Protein AF-A0A353D7L3-F1 (afdb_monomer_lite)

Sequence (321 aa):
GACEALESGRVVTVDAGGHTVFDGRVEALLARARQPKNLMLGSPVYSALEEAARHILPLNLLDPGDTSFRARNCRTLHDITRYSHEKAVWEMFRFGTEHDFPQAAAKQLVCGVRKQFWVVNLDDGFSGEVLDPLVQVDQIASIPMLALWKGMNVVAWEGPPPVHTTGFLSVMFEATANPELEPATQAEFAVKNYFMISKNYVSLQSRFGFHFCTVEALVSERASENYIAFQFKGGAANMERRVLRARFVADLLQEFDFNTRLREDSLTARLEDREQSFMEHRLRVLGYLVIHTRQLDMAMTDAAAITERRERMIRDISTLL

Foldseek 3Di:
DVVVVDDPPFAWDQDPPVRDIGGHDDVVVVVVPDDPPPPCVPPPVVVVVVVLCVQAPDADQQDPLDPCLDPVNRRHPNSVVVSVVLVVLVCQQCVCVPDPPLQQHWAFEDEVHTDLETEGEPDAQFCDGDNDSHDYPNRGLALLVNLLVLLQPLDDAPDADDFDPVLVVQLVVLCVVDVSLDPPRDDPSRDGFYWYDHNFWIWTWDDDRFKTKIWIWGADQQQQVTKIKMKIATASHDQVLLQLLLVLLQVQLVVLVWDWDDDRNIIMTMDGRGGRVSSSLSSSLVSNCVNHSRNCSSVSPDPVVSVVSSVVSVVSSVVSD

Structure (mmCIF, N/CA/C/O backbone):
data_AF-A0A353D7L3-F1
#
_entry.id   AF-A0A353D7L3-F1
#
loop_
_atom_site.group_PDB
_atom_site.id
_atom_site.type_symbol
_atom_site.label_atom_id
_atom_site.label_alt_id
_atom_site.label_comp_id
_atom_site.label_asym_id
_atom_site.label_entity_id
_atom_site.label_seq_id
_atom_site.pdbx_PDB_ins_code
_atom_site.Cartn_x
_atom_site.Cartn_y
_atom_site.Cartn_z
_atom_site.occupancy
_atom_site.B_iso_or_equiv
_atom_site.auth_seq_id
_atom_site.auth_comp_id
_atom_site.auth_asym_id
_atom_site.auth_atom_id
_atom_site.pdbx_PDB_model_num
ATOM 1 N N . GLY A 1 1 ? 19.265 -30.128 -15.908 1.00 57.59 1 GLY A N 1
ATOM 2 C CA . GLY A 1 1 ? 19.017 -29.374 -17.167 1.00 57.59 1 GLY A CA 1
ATOM 3 C C . GLY A 1 1 ? 20.066 -28.291 -17.392 1.00 57.59 1 GLY A C 1
ATOM 4 O O . GLY A 1 1 ? 21.023 -28.249 -16.638 1.00 57.59 1 GLY A O 1
ATOM 5 N N . ALA A 1 2 ? 19.935 -27.415 -18.402 1.00 61.81 2 ALA A N 1
ATOM 6 C CA . ALA A 1 2 ? 20.967 -26.406 -18.727 1.00 61.81 2 ALA A CA 1
ATOM 7 C C . ALA A 1 2 ? 21.381 -25.528 -17.523 1.00 61.81 2 ALA A C 1
ATOM 9 O O . ALA A 1 2 ? 22.549 -25.192 -17.387 1.00 61.81 2 ALA A O 1
ATOM 10 N N . CYS A 1 3 ? 20.455 -25.242 -16.602 1.00 64.50 3 CYS A N 1
ATOM 11 C CA . CYS A 1 3 ? 20.733 -24.511 -15.361 1.00 64.50 3 CYS A CA 1
ATOM 12 C C . CYS A 1 3 ? 21.603 -25.276 -14.341 1.00 64.50 3 CYS A C 1
ATOM 14 O O . CYS A 1 3 ? 22.192 -24.644 -13.478 1.00 64.50 3 CYS A O 1
ATOM 16 N N . GLU A 1 4 ? 21.709 -26.605 -14.432 1.00 77.19 4 GLU A N 1
ATOM 17 C CA . GLU A 1 4 ? 22.604 -27.425 -13.590 1.00 77.19 4 GLU A CA 1
ATOM 18 C C . GLU A 1 4 ? 24.019 -27.534 -14.181 1.00 77.19 4 GLU A C 1
ATOM 20 O O . GLU A 1 4 ? 24.953 -27.894 -13.474 1.00 77.19 4 GLU A O 1
ATOM 25 N N . ALA A 1 5 ? 24.181 -27.244 -15.478 1.00 78.50 5 ALA A N 1
ATOM 26 C CA . ALA A 1 5 ? 25.449 -27.367 -16.202 1.00 78.50 5 ALA A CA 1
ATOM 27 C C . ALA A 1 5 ? 26.217 -26.037 -16.328 1.00 78.50 5 ALA A C 1
ATOM 29 O O . ALA A 1 5 ? 27.317 -26.011 -16.882 1.00 78.50 5 ALA A O 1
ATOM 30 N N . LEU A 1 6 ? 25.634 -24.929 -15.862 1.00 81.12 6 LEU A N 1
ATOM 31 C CA . LEU A 1 6 ? 26.207 -23.591 -15.976 1.00 81.12 6 LEU A CA 1
ATOM 32 C C . LEU A 1 6 ? 26.704 -23.101 -14.620 1.00 81.12 6 LEU A C 1
ATOM 34 O O . LEU A 1 6 ? 25.953 -23.016 -13.654 1.00 81.12 6 LEU A O 1
ATOM 38 N N . GLU A 1 7 ? 27.981 -22.743 -14.576 1.00 83.81 7 GLU A N 1
ATOM 39 C CA . GLU A 1 7 ? 28.598 -22.128 -13.407 1.00 83.81 7 GLU A CA 1
ATOM 40 C C . GLU A 1 7 ? 28.271 -20.635 -13.339 1.00 83.81 7 GLU A C 1
ATOM 42 O O . GLU A 1 7 ? 28.176 -19.938 -14.357 1.00 83.81 7 GLU A O 1
ATOM 47 N N . SER A 1 8 ? 28.124 -20.130 -12.116 1.00 80.88 8 SER A N 1
ATOM 48 C CA . SER A 1 8 ? 27.851 -18.716 -11.876 1.00 80.88 8 SER A CA 1
ATOM 49 C C . SER A 1 8 ? 29.001 -17.849 -12.403 1.00 80.88 8 SER A C 1
ATOM 51 O O . SER A 1 8 ? 30.168 -18.116 -12.124 1.00 80.88 8 SER A O 1
ATOM 53 N N . GLY A 1 9 ? 28.677 -16.817 -13.186 1.00 82.06 9 GLY A N 1
ATOM 54 C CA . GLY A 1 9 ? 29.660 -15.938 -13.834 1.00 82.06 9 GLY A CA 1
ATOM 55 C C . GLY A 1 9 ? 30.138 -16.396 -15.219 1.00 82.06 9 GLY A C 1
ATOM 56 O O . GLY A 1 9 ? 30.858 -15.648 -15.882 1.00 82.06 9 GLY A O 1
ATOM 57 N N . ARG A 1 10 ? 29.719 -17.575 -15.703 1.00 86.06 10 ARG A N 1
ATOM 58 C CA . ARG A 1 10 ? 30.047 -18.040 -17.058 1.00 86.06 10 ARG A CA 1
ATOM 59 C C . ARG A 1 10 ? 29.264 -17.258 -18.111 1.00 86.06 10 ARG A C 1
ATOM 61 O O . ARG A 1 10 ? 28.040 -17.159 -18.060 1.00 86.06 10 ARG A O 1
ATOM 68 N N . VAL A 1 11 ? 29.978 -16.725 -19.100 1.00 88.94 11 VAL A N 1
ATOM 69 C CA . VAL A 1 11 ? 29.362 -16.051 -20.248 1.00 88.94 11 VAL A CA 1
ATOM 70 C C . VAL A 1 11 ? 28.815 -17.101 -21.207 1.00 88.94 11 VAL A C 1
ATOM 72 O O . VAL A 1 11 ? 29.548 -17.981 -21.651 1.00 88.94 11 VAL A O 1
ATOM 75 N N . VAL A 1 12 ? 27.539 -16.975 -21.556 1.00 92.69 12 VAL A N 1
ATOM 76 C CA . VAL A 1 12 ? 26.851 -17.817 -22.541 1.00 92.69 12 VAL A CA 1
ATOM 77 C C . VAL A 1 12 ? 26.047 -16.955 -23.504 1.00 92.69 12 VAL A C 1
ATOM 79 O O . VAL A 1 12 ? 25.695 -15.816 -23.191 1.00 92.69 12 VAL A O 1
ATOM 82 N N . THR A 1 13 ? 25.719 -17.509 -24.667 1.00 91.00 13 THR A N 1
ATOM 83 C CA . THR A 1 13 ? 24.801 -16.886 -25.626 1.00 91.00 13 THR A CA 1
ATOM 84 C C . THR A 1 13 ? 23.516 -17.692 -25.690 1.00 91.00 13 THR A C 1
ATOM 86 O O . THR A 1 13 ? 23.544 -18.886 -25.974 1.00 91.00 13 THR A O 1
ATOM 89 N N . VAL A 1 14 ? 22.380 -17.044 -25.446 1.00 89.62 14 VAL A N 1
ATOM 90 C CA . VAL A 1 14 ? 21.060 -17.682 -25.505 1.00 89.62 14 VAL A CA 1
ATOM 91 C C . VAL A 1 14 ? 20.372 -17.277 -26.805 1.00 89.62 14 VAL A C 1
ATOM 93 O O . VAL A 1 14 ? 20.038 -16.108 -26.991 1.00 89.62 14 VAL A O 1
ATOM 96 N N . ASP A 1 15 ? 20.155 -18.238 -27.702 1.00 87.38 15 ASP A N 1
ATOM 97 C CA . ASP A 1 15 ? 19.377 -18.037 -28.923 1.00 87.38 15 ASP A CA 1
ATOM 98 C C . ASP A 1 15 ? 17.916 -18.423 -28.680 1.00 87.38 15 ASP A C 1
ATOM 100 O O . ASP A 1 15 ? 17.537 -19.596 -28.732 1.00 87.38 15 ASP A O 1
ATOM 104 N N . ALA A 1 16 ? 17.085 -17.412 -28.425 1.00 80.88 16 ALA A N 1
ATOM 105 C CA . ALA A 1 16 ? 15.650 -17.593 -28.239 1.00 80.88 16 ALA A CA 1
ATOM 106 C C . ALA A 1 16 ? 14.927 -18.032 -29.525 1.00 80.88 16 ALA A C 1
ATOM 108 O O . ALA A 1 16 ? 13.877 -18.653 -29.432 1.00 80.88 16 ALA A O 1
ATOM 109 N N . GLY A 1 17 ? 15.460 -17.732 -30.715 1.00 78.19 17 GLY A N 1
ATOM 110 C CA . GLY A 1 17 ? 14.848 -18.137 -31.985 1.00 78.19 17 GLY A CA 1
ATOM 111 C C . GLY A 1 17 ? 15.185 -19.577 -32.373 1.00 78.19 17 GLY A C 1
ATOM 112 O O . GLY A 1 17 ? 14.352 -20.271 -32.949 1.00 78.19 17 GLY A O 1
ATOM 113 N N . GLY A 1 18 ? 16.399 -20.024 -32.045 1.00 82.94 18 GLY A N 1
ATOM 114 C CA . GLY A 1 18 ? 16.885 -21.391 -32.261 1.00 82.94 18 GLY A CA 1
ATOM 115 C C . GLY A 1 18 ? 16.719 -22.333 -31.063 1.00 82.94 18 GLY A C 1
ATOM 116 O O . GLY A 1 18 ? 17.166 -23.476 -31.132 1.00 82.94 18 GLY A O 1
ATOM 117 N N . HIS A 1 19 ? 16.125 -21.863 -29.960 1.00 86.31 19 HIS A N 1
ATOM 118 C CA . HIS A 1 19 ? 15.924 -22.603 -28.704 1.00 86.31 19 HIS A CA 1
ATOM 119 C C . HIS A 1 19 ? 17.194 -23.296 -28.173 1.00 86.31 19 HIS A C 1
ATOM 121 O O . HIS A 1 19 ? 17.136 -24.416 -27.667 1.00 86.31 19 HIS A O 1
ATOM 127 N N . THR A 1 20 ? 18.353 -22.646 -28.303 1.00 88.62 20 THR A N 1
ATOM 128 C CA . THR A 1 20 ? 19.658 -23.250 -27.990 1.00 88.62 20 THR A CA 1
ATOM 129 C C . THR A 1 20 ? 20.512 -22.312 -27.138 1.00 88.62 20 THR A C 1
ATOM 131 O O . THR A 1 20 ? 20.525 -21.099 -27.346 1.00 88.62 20 THR A O 1
ATOM 134 N N . VAL A 1 21 ? 21.244 -22.882 -26.177 1.00 88.94 21 VAL A N 1
ATOM 135 C CA . VAL A 1 21 ? 22.240 -22.169 -25.365 1.00 88.94 21 VAL A CA 1
ATOM 136 C C . VAL A 1 21 ? 23.631 -22.552 -25.855 1.00 88.94 21 VAL A C 1
ATOM 138 O O . VAL A 1 21 ? 23.964 -23.733 -25.921 1.00 88.94 21 VAL A O 1
ATOM 141 N N . PHE A 1 22 ? 24.435 -21.551 -26.197 1.00 89.19 22 PHE A N 1
ATOM 142 C CA . PHE A 1 22 ? 25.809 -21.707 -26.657 1.00 89.19 22 PHE A CA 1
ATOM 143 C C . PHE A 1 22 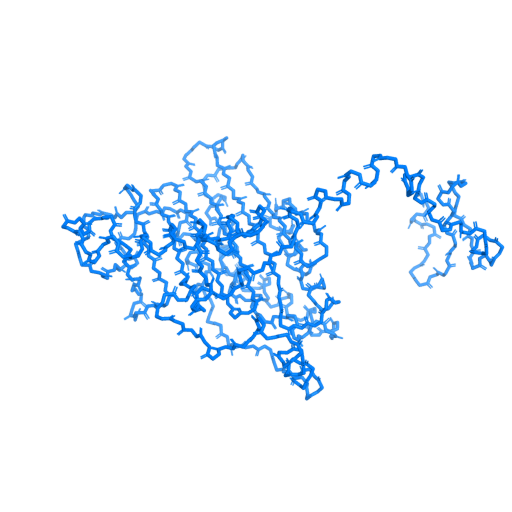? 26.783 -21.289 -25.561 1.00 89.19 22 PHE A C 1
ATOM 145 O O . PHE A 1 22 ? 26.559 -20.298 -24.861 1.00 89.19 22 PHE A O 1
ATOM 152 N N . ASP A 1 23 ? 27.882 -22.028 -25.447 1.00 88.62 23 ASP A N 1
ATOM 153 C CA . ASP A 1 23 ? 28.977 -21.658 -24.560 1.00 88.62 23 ASP A CA 1
ATOM 154 C C . ASP A 1 23 ? 29.725 -20.431 -25.099 1.00 88.62 23 ASP A C 1
ATOM 156 O O . ASP A 1 23 ? 30.000 -20.329 -26.298 1.00 88.62 23 ASP A O 1
ATOM 160 N N . GLY A 1 24 ? 30.050 -19.492 -24.212 1.00 90.25 24 GLY A N 1
ATOM 161 C CA . GLY A 1 24 ? 30.724 -18.252 -24.572 1.00 90.25 24 GLY A CA 1
ATOM 162 C C . GLY A 1 24 ? 29.850 -17.236 -25.315 1.00 90.25 24 GLY A C 1
ATOM 163 O O . GLY A 1 24 ? 28.636 -17.378 -25.492 1.00 90.25 24 GLY A O 1
ATOM 164 N N . ARG A 1 25 ? 30.497 -16.149 -25.743 1.00 91.62 25 ARG A N 1
ATOM 165 C CA . ARG A 1 25 ? 29.874 -15.046 -26.481 1.00 91.62 25 ARG A CA 1
ATOM 166 C C . ARG A 1 25 ? 29.975 -15.293 -27.988 1.00 91.62 25 ARG A C 1
ATOM 168 O O . ARG A 1 25 ? 31.049 -15.179 -28.570 1.00 91.62 25 ARG A O 1
ATOM 175 N N . VAL A 1 26 ? 28.853 -15.608 -28.629 1.00 92.25 26 VAL A N 1
ATOM 176 C CA . VAL A 1 26 ? 28.780 -15.903 -30.063 1.00 92.25 26 VAL A CA 1
ATOM 177 C C . VAL A 1 26 ? 28.410 -14.631 -30.824 1.00 92.25 26 VAL A C 1
ATOM 179 O O . VAL A 1 26 ? 27.234 -14.329 -31.036 1.00 92.25 26 VAL A O 1
ATOM 182 N N . GLU A 1 27 ? 29.423 -13.884 -31.270 1.00 89.31 27 GLU A N 1
ATOM 183 C CA . GLU A 1 27 ? 29.236 -12.601 -31.972 1.00 89.31 27 GLU A CA 1
ATOM 184 C C . GLU A 1 27 ? 28.355 -12.716 -33.224 1.00 89.31 27 GLU A C 1
ATOM 186 O O . GLU A 1 27 ? 27.577 -11.814 -33.518 1.00 89.31 27 GLU A O 1
ATOM 191 N N . ALA A 1 28 ? 28.399 -13.847 -33.935 1.00 85.19 28 ALA A N 1
ATOM 192 C CA . ALA A 1 28 ? 27.567 -14.069 -35.118 1.00 85.19 28 ALA A CA 1
ATOM 193 C C . ALA A 1 28 ? 26.059 -14.103 -34.802 1.00 85.19 28 ALA A C 1
ATOM 195 O O . ALA A 1 28 ? 25.253 -13.671 -35.625 1.00 85.19 28 ALA A O 1
ATOM 196 N N . LEU A 1 29 ? 25.666 -14.592 -33.620 1.00 84.19 29 LEU A N 1
ATOM 197 C CA . LEU A 1 29 ? 24.268 -14.602 -33.177 1.00 84.19 29 LEU A CA 1
ATOM 198 C C . LEU A 1 29 ? 23.845 -13.228 -32.662 1.00 84.19 29 LEU A C 1
ATOM 200 O O . LEU A 1 29 ? 22.746 -12.773 -32.968 1.00 84.19 29 LEU A O 1
ATOM 204 N N . LEU A 1 30 ? 24.742 -12.532 -31.961 1.00 82.00 30 LEU A N 1
ATOM 205 C CA . LEU A 1 30 ? 24.510 -11.165 -31.491 1.00 82.00 30 LEU A CA 1
ATOM 206 C C . LEU A 1 30 ? 24.372 -10.177 -32.655 1.00 82.00 30 LEU A C 1
ATOM 208 O O . LEU A 1 30 ? 23.462 -9.356 -32.658 1.00 82.00 30 LEU A O 1
ATOM 212 N N . ALA A 1 31 ? 25.199 -10.314 -33.692 1.00 79.75 31 ALA A N 1
ATOM 213 C CA . ALA A 1 31 ? 25.085 -9.541 -34.928 1.00 79.75 31 ALA A CA 1
ATOM 214 C C . ALA A 1 31 ? 23.786 -9.845 -35.698 1.00 79.75 31 ALA A C 1
ATOM 216 O O . ALA A 1 31 ? 23.302 -9.017 -36.469 1.00 79.75 31 ALA A O 1
ATOM 217 N N . ARG A 1 32 ? 23.211 -11.036 -35.488 1.00 70.56 32 ARG A N 1
ATOM 218 C CA . ARG A 1 32 ? 21.963 -11.490 -36.111 1.00 70.56 32 ARG A CA 1
ATOM 219 C C . ARG A 1 32 ? 20.729 -11.211 -35.256 1.00 70.56 32 ARG A C 1
ATOM 221 O O . ARG A 1 32 ? 19.620 -11.460 -35.737 1.00 70.56 32 ARG A O 1
ATOM 228 N N . ALA A 1 33 ? 20.898 -10.685 -34.040 1.00 65.06 33 ALA A N 1
ATOM 229 C CA . ALA A 1 33 ? 19.807 -10.245 -33.186 1.00 65.06 33 ALA A CA 1
ATOM 230 C C . ALA A 1 33 ? 19.019 -9.161 -33.930 1.00 65.06 33 ALA A C 1
ATOM 232 O O . ALA A 1 33 ? 19.374 -7.982 -33.954 1.00 65.06 33 ALA A O 1
ATOM 233 N N . ARG A 1 34 ? 17.956 -9.581 -34.621 1.00 62.28 34 ARG A N 1
ATOM 234 C CA . ARG A 1 34 ? 17.055 -8.661 -35.300 1.00 62.28 34 ARG A CA 1
ATOM 235 C C . ARG A 1 34 ? 16.448 -7.782 -34.223 1.00 62.28 34 ARG A C 1
ATOM 237 O O . ARG A 1 34 ? 15.827 -8.303 -33.298 1.00 62.28 34 ARG A O 1
ATOM 244 N N . GLN A 1 35 ? 16.573 -6.464 -34.375 1.00 61.72 35 GLN A N 1
ATOM 245 C CA . GLN A 1 35 ? 15.685 -5.575 -33.641 1.00 61.72 35 GLN A CA 1
ATOM 246 C C . GLN A 1 35 ? 14.252 -6.043 -33.911 1.00 61.72 35 GLN A C 1
ATOM 248 O O . GLN A 1 35 ? 13.926 -6.290 -35.082 1.00 61.72 35 GLN A O 1
ATOM 253 N N . PRO A 1 36 ? 13.421 -6.229 -32.871 1.00 60.28 36 PRO A N 1
ATOM 254 C CA . PRO A 1 36 ? 12.026 -6.573 -33.062 1.00 60.28 36 PRO A CA 1
ATOM 255 C C . PRO A 1 36 ? 11.425 -5.552 -34.023 1.00 60.28 36 PRO A C 1
ATOM 257 O O . PRO A 1 36 ? 11.300 -4.372 -33.698 1.00 60.28 36 PRO A O 1
ATOM 260 N N . LYS A 1 37 ? 11.112 -5.976 -35.250 1.00 63.34 37 LYS A N 1
ATOM 261 C CA . LYS A 1 37 ? 10.385 -5.108 -36.167 1.00 63.34 37 LYS A CA 1
ATOM 262 C C . LYS A 1 37 ? 8.986 -4.993 -35.595 1.00 63.34 37 LYS A C 1
ATOM 264 O O . LYS A 1 37 ? 8.292 -6.001 -35.485 1.00 63.34 37 LYS A O 1
ATOM 269 N N . ASN A 1 38 ? 8.577 -3.783 -35.229 1.00 69.81 38 ASN A N 1
ATOM 270 C CA . ASN A 1 38 ? 7.185 -3.532 -34.908 1.00 69.81 38 ASN A CA 1
ATOM 271 C C . ASN A 1 38 ? 6.387 -3.660 -36.210 1.00 69.81 38 ASN A C 1
ATOM 273 O O . ASN A 1 38 ? 6.312 -2.721 -36.996 1.00 69.81 38 ASN A O 1
ATOM 277 N N . LEU A 1 39 ? 5.850 -4.857 -36.456 1.00 76.88 39 LEU A N 1
ATOM 278 C CA . LEU A 1 39 ? 5.130 -5.204 -37.685 1.00 76.88 39 LEU A CA 1
ATOM 279 C C . LEU A 1 39 ? 3.886 -4.333 -37.906 1.00 76.88 39 LEU A C 1
ATOM 281 O O . LEU A 1 39 ? 3.384 -4.265 -39.022 1.00 76.88 39 LEU A O 1
ATOM 285 N N . MET A 1 40 ? 3.407 -3.669 -36.852 1.00 78.62 40 MET A N 1
ATOM 286 C CA . MET A 1 40 ? 2.255 -2.777 -36.897 1.00 78.62 40 MET A CA 1
ATOM 287 C C . MET A 1 40 ? 2.638 -1.327 -37.190 1.00 78.62 40 MET A C 1
ATOM 289 O O . MET A 1 40 ? 1.755 -0.546 -37.537 1.00 78.62 40 MET A O 1
ATOM 293 N N . LEU A 1 41 ? 3.911 -0.940 -37.058 1.00 81.81 41 LEU A N 1
ATOM 294 C CA . LEU A 1 41 ? 4.349 0.442 -37.252 1.00 81.81 41 LEU A CA 1
ATOM 295 C C . LEU A 1 41 ? 4.024 0.910 -38.680 1.00 81.81 41 LEU A C 1
ATOM 297 O O . LEU A 1 41 ? 4.424 0.275 -39.653 1.00 81.81 41 LEU A O 1
ATOM 301 N N . GLY A 1 42 ? 3.283 2.013 -38.795 1.00 81.50 42 GLY A N 1
ATOM 302 C CA . GLY A 1 42 ? 2.807 2.542 -40.080 1.00 81.50 42 GLY A CA 1
ATOM 303 C C . GLY A 1 42 ? 1.534 1.882 -40.627 1.00 81.50 42 GLY A C 1
ATOM 304 O O . GLY A 1 42 ? 1.062 2.269 -41.692 1.00 81.50 42 GLY A O 1
ATOM 305 N N . SER A 1 43 ? 0.950 0.909 -39.918 1.00 91.31 43 SER A N 1
ATOM 306 C CA . SER A 1 43 ? -0.381 0.387 -40.249 1.00 91.31 43 SER A CA 1
ATOM 307 C C . SER A 1 43 ? -1.489 1.360 -39.810 1.00 91.31 43 SER A C 1
ATOM 309 O O . SER A 1 43 ? -1.307 2.084 -38.828 1.00 91.31 43 SER A O 1
ATOM 311 N N . PRO A 1 44 ? -2.679 1.320 -40.442 1.00 92.12 44 PRO A N 1
ATOM 312 C CA . PRO A 1 44 ? -3.830 2.113 -40.001 1.00 92.12 44 PRO A CA 1
ATOM 313 C C . PRO A 1 44 ? -4.218 1.865 -38.537 1.00 92.12 44 PRO A C 1
ATOM 315 O O . PRO A 1 44 ? -4.625 2.785 -37.835 1.00 92.12 44 PRO A O 1
ATOM 318 N N . VAL A 1 45 ? -4.049 0.628 -38.056 1.00 92.12 45 VAL A N 1
ATOM 319 C CA . VAL A 1 45 ? -4.320 0.261 -36.658 1.00 92.12 45 VAL A CA 1
ATOM 320 C C . VAL A 1 45 ? -3.346 0.959 -35.711 1.00 92.12 45 VAL A C 1
ATOM 322 O O . VAL A 1 45 ? -3.764 1.462 -34.673 1.00 92.12 45 VAL A O 1
ATOM 325 N N . TYR A 1 46 ? -2.059 1.022 -36.063 1.00 91.94 46 TYR A N 1
ATOM 326 C CA . TYR A 1 46 ? -1.072 1.732 -35.254 1.00 91.94 46 TYR A CA 1
ATOM 327 C C . TYR A 1 46 ? -1.381 3.226 -35.179 1.00 91.94 46 TYR A C 1
ATOM 329 O O . TYR A 1 46 ? -1.399 3.767 -34.081 1.00 91.94 46 TYR A O 1
ATOM 337 N N . SER A 1 47 ? -1.696 3.869 -36.308 1.00 92.06 47 SER A N 1
ATOM 338 C CA . SER A 1 47 ? -2.075 5.287 -36.324 1.00 92.06 47 SER A CA 1
ATOM 339 C C . SER A 1 47 ? -3.327 5.557 -35.488 1.00 92.06 47 SER A C 1
ATOM 341 O O . SER A 1 47 ? -3.336 6.493 -34.696 1.00 92.06 47 SER A O 1
ATOM 343 N N . ALA A 1 48 ? -4.348 4.699 -35.579 1.00 94.00 48 ALA A N 1
ATOM 344 C CA . ALA A 1 48 ? -5.553 4.830 -34.762 1.00 94.00 48 ALA A CA 1
ATOM 345 C C . ALA A 1 48 ? -5.257 4.698 -33.256 1.00 94.00 48 ALA A C 1
ATOM 347 O O . ALA A 1 48 ? -5.767 5.474 -32.449 1.00 94.00 48 ALA A O 1
ATOM 348 N N . LEU A 1 49 ? -4.410 3.738 -32.863 1.00 93.94 49 LEU A N 1
ATOM 349 C CA . LEU A 1 49 ? -3.993 3.575 -31.468 1.00 93.94 49 LEU A CA 1
ATOM 350 C C . LEU A 1 49 ? -3.111 4.731 -30.988 1.00 93.94 49 LEU A C 1
ATOM 352 O O . LEU A 1 49 ? -3.239 5.143 -29.840 1.00 93.94 49 LEU A O 1
ATOM 356 N N . GLU A 1 50 ? -2.237 5.262 -31.841 1.00 92.00 50 GLU A N 1
ATOM 357 C CA . GLU A 1 50 ? -1.395 6.418 -31.531 1.00 92.00 50 GLU A CA 1
ATOM 358 C C . GLU A 1 50 ? -2.238 7.686 -31.321 1.00 92.00 50 GLU A C 1
ATOM 360 O O . GLU A 1 50 ? -2.020 8.420 -30.356 1.00 92.00 50 GLU A O 1
ATOM 365 N N . GLU A 1 51 ? -3.239 7.924 -32.169 1.00 94.00 51 GLU A N 1
ATOM 366 C CA . GLU A 1 51 ? -4.188 9.029 -32.006 1.00 94.00 51 GLU A CA 1
ATOM 367 C C . GLU A 1 51 ? -5.020 8.876 -30.730 1.00 94.00 51 GLU A C 1
ATOM 369 O O . GLU A 1 51 ? -5.107 9.815 -29.936 1.00 94.00 51 GLU A O 1
ATOM 374 N N . ALA A 1 52 ? -5.561 7.681 -30.475 1.00 95.19 52 ALA A N 1
ATOM 375 C CA . ALA A 1 52 ? -6.286 7.397 -29.242 1.00 95.19 52 ALA A CA 1
ATOM 376 C C . ALA A 1 52 ? -5.392 7.583 -28.005 1.00 95.19 52 ALA A C 1
ATOM 378 O O . ALA A 1 52 ? -5.811 8.187 -27.018 1.00 95.19 52 ALA A O 1
ATOM 379 N N . ALA A 1 53 ? -4.137 7.131 -28.063 1.00 94.19 53 ALA A N 1
ATOM 380 C CA . ALA A 1 53 ? -3.186 7.238 -26.964 1.00 94.19 53 ALA A CA 1
ATOM 381 C C . ALA A 1 53 ? -2.977 8.689 -26.511 1.00 94.19 53 ALA A C 1
ATOM 383 O O . ALA A 1 53 ? -2.883 8.920 -25.306 1.00 94.19 53 ALA A O 1
ATOM 384 N N . ARG A 1 54 ? -2.995 9.673 -27.424 1.00 94.50 54 ARG A N 1
ATOM 385 C CA . ARG A 1 54 ? -2.891 11.109 -27.082 1.00 94.50 54 ARG A CA 1
ATOM 386 C C . ARG A 1 54 ? -4.037 11.608 -26.196 1.00 94.50 54 ARG A C 1
ATOM 388 O O . ARG A 1 54 ? -3.842 12.552 -25.438 1.00 94.50 54 ARG A O 1
ATOM 395 N N . HIS A 1 55 ? -5.199 10.961 -26.253 1.00 95.81 55 HIS A N 1
ATOM 396 C CA . HIS A 1 55 ? -6.376 11.287 -25.441 1.00 95.81 55 HIS A CA 1
ATOM 397 C C . HIS A 1 55 ? -6.551 10.378 -24.219 1.00 95.81 55 HIS A C 1
ATOM 399 O O . HIS A 1 55 ? -7.461 10.589 -23.419 1.00 95.81 55 HIS A O 1
ATOM 405 N N . ILE A 1 56 ? -5.696 9.370 -24.047 1.00 94.38 56 ILE A N 1
ATOM 406 C CA . ILE A 1 56 ? -5.824 8.384 -22.970 1.00 94.38 56 ILE A CA 1
ATOM 407 C C . ILE A 1 56 ? -4.643 8.482 -22.008 1.00 94.38 56 ILE A C 1
ATOM 409 O O . ILE A 1 56 ? -4.856 8.635 -20.810 1.00 94.38 56 ILE A O 1
ATOM 413 N N . LEU A 1 57 ? -3.415 8.403 -22.527 1.00 89.12 57 LEU A N 1
ATOM 414 C CA . LEU A 1 57 ? -2.211 8.174 -21.728 1.00 89.12 57 LEU A CA 1
ATOM 415 C C . LEU A 1 57 ? -1.671 9.411 -20.992 1.00 89.12 57 LEU A C 1
ATOM 417 O O . LEU A 1 57 ? -1.269 9.241 -19.837 1.00 89.12 57 LEU A O 1
ATOM 421 N N . PRO A 1 58 ? -1.609 10.620 -21.590 1.00 92.56 58 PRO A N 1
ATOM 422 C CA . PRO A 1 58 ? -1.024 11.768 -20.906 1.00 92.56 58 PRO A CA 1
ATOM 423 C C . PRO A 1 58 ? -1.818 12.139 -19.657 1.00 92.56 58 PRO A C 1
ATOM 425 O O . PRO A 1 58 ? -3.048 12.149 -19.684 1.00 92.56 58 PRO A O 1
ATOM 428 N N . LEU A 1 59 ? -1.110 12.482 -18.586 1.00 88.56 59 LEU A N 1
ATOM 429 C CA . LEU A 1 59 ? -1.679 13.068 -17.380 1.00 88.56 59 LEU A CA 1
ATOM 430 C C . LEU A 1 59 ? -1.158 14.501 -17.264 1.00 88.56 59 LEU A C 1
ATOM 432 O O . LEU A 1 59 ? 0.025 14.708 -17.029 1.00 88.56 59 LEU A O 1
ATOM 436 N N . ASN A 1 60 ? -2.038 15.475 -17.468 1.00 86.62 60 ASN A N 1
ATOM 437 C CA . ASN A 1 60 ? -1.727 16.903 -17.480 1.00 86.62 60 ASN A CA 1
ATOM 438 C C . ASN A 1 60 ? -2.137 17.588 -16.167 1.00 86.62 60 ASN A C 1
ATOM 440 O O . ASN A 1 60 ? -1.527 18.577 -15.768 1.00 86.62 60 ASN A O 1
ATOM 444 N N . LEU A 1 61 ? -3.178 17.084 -15.493 1.00 87.25 61 LEU A N 1
ATOM 445 C CA . LEU A 1 61 ? -3.648 17.613 -14.208 1.00 87.25 61 LEU A CA 1
ATOM 446 C C . LEU A 1 61 ? -2.891 16.976 -13.039 1.00 87.25 61 LEU A C 1
ATOM 448 O O . LEU A 1 61 ? -3.342 16.002 -12.437 1.00 87.25 61 LEU A O 1
ATOM 452 N N . LEU A 1 62 ? -1.721 17.522 -12.727 1.00 77.19 62 LEU A N 1
ATOM 453 C CA . LEU A 1 62 ? -0.773 16.900 -11.801 1.00 77.19 62 LEU A CA 1
ATOM 454 C C . LEU A 1 62 ? -0.938 17.419 -10.368 1.00 77.19 62 LEU A C 1
ATOM 456 O O . LEU A 1 62 ? -1.159 16.615 -9.454 1.00 77.19 62 LEU A O 1
ATOM 460 N N . ASP A 1 63 ? -0.896 18.744 -10.198 1.00 77.75 63 ASP A N 1
ATOM 461 C CA . ASP A 1 63 ? -0.998 19.429 -8.905 1.00 77.75 63 ASP A CA 1
ATOM 462 C C . ASP A 1 63 ? -2.456 19.825 -8.584 1.00 77.75 63 ASP A C 1
ATOM 464 O O . ASP A 1 63 ? -3.007 20.712 -9.241 1.00 77.75 63 ASP A O 1
ATOM 468 N N . PRO A 1 64 ? -3.096 19.209 -7.567 1.00 78.50 64 PRO A N 1
ATOM 469 C CA . PRO A 1 64 ? -4.422 19.599 -7.081 1.00 78.50 64 PRO A CA 1
ATOM 470 C C . PRO A 1 64 ? -4.531 21.043 -6.582 1.00 78.50 64 PRO A C 1
ATOM 472 O O . PRO A 1 64 ? -5.634 21.592 -6.555 1.00 78.50 64 PRO A O 1
ATOM 475 N N . GLY A 1 65 ? -3.416 21.631 -6.138 1.00 74.94 65 GLY A N 1
ATOM 476 C CA . GLY A 1 65 ? -3.341 22.997 -5.629 1.00 74.94 65 GLY A CA 1
ATOM 477 C C . GLY A 1 65 ? -3.279 24.059 -6.725 1.00 74.94 65 GLY A C 1
ATOM 478 O O . GLY A 1 65 ? -3.536 25.232 -6.448 1.00 74.94 65 GLY A O 1
ATOM 479 N N . ASP A 1 66 ? -2.988 23.675 -7.971 1.00 81.38 66 ASP A N 1
ATOM 480 C CA . ASP A 1 66 ? -2.941 24.618 -9.081 1.00 81.38 66 ASP A CA 1
ATOM 481 C C . ASP A 1 66 ? -4.352 25.133 -9.407 1.00 81.38 66 ASP A C 1
ATOM 483 O O . ASP A 1 66 ? -5.331 24.398 -9.550 1.00 81.38 66 ASP A O 1
ATOM 487 N N . THR A 1 67 ? -4.447 26.441 -9.623 1.00 84.56 67 THR A N 1
ATOM 488 C CA . THR A 1 67 ? -5.615 27.104 -10.202 1.00 84.56 67 THR A CA 1
ATOM 489 C C . THR A 1 67 ? -6.095 26.477 -11.515 1.00 84.56 67 THR A C 1
ATOM 491 O O . THR A 1 67 ? -7.273 26.632 -11.857 1.00 84.56 67 THR A O 1
ATOM 494 N N . SER A 1 68 ? -5.219 25.788 -12.249 1.00 85.88 68 SER A N 1
ATOM 495 C CA . SER A 1 68 ? -5.515 25.052 -13.473 1.00 85.88 68 SER A CA 1
ATOM 496 C C . SER A 1 68 ? -6.196 23.695 -13.223 1.00 85.88 68 SER A C 1
ATOM 498 O O . SER A 1 68 ? -6.808 23.161 -14.151 1.00 85.88 68 SER A O 1
ATOM 500 N N . PHE A 1 69 ? -6.211 23.174 -11.990 1.00 88.56 69 PHE A N 1
ATOM 501 C CA . PHE A 1 69 ? -6.851 21.905 -11.624 1.00 88.56 69 PHE A CA 1
ATOM 502 C C . PHE A 1 69 ? -8.387 22.016 -11.615 1.00 88.56 69 PHE A C 1
ATOM 504 O O . PHE A 1 69 ? -9.060 22.134 -10.586 1.00 88.56 69 PHE A O 1
ATOM 511 N N . ARG A 1 70 ? -8.985 22.038 -12.809 1.00 91.56 70 ARG A N 1
ATOM 512 C CA . ARG A 1 70 ? -10.423 22.256 -13.030 1.00 91.56 70 ARG A CA 1
ATOM 513 C C . ARG A 1 70 ? -10.970 21.279 -14.061 1.00 91.56 70 ARG A C 1
ATOM 515 O O . ARG A 1 70 ? -10.293 20.977 -15.036 1.00 91.56 70 ARG A O 1
ATOM 522 N N . ALA A 1 71 ? -12.245 20.907 -13.916 1.00 94.44 71 ALA A N 1
ATOM 523 C CA . ALA A 1 71 ? -12.944 20.012 -14.842 1.00 94.44 71 ALA A CA 1
ATOM 524 C C . ALA A 1 71 ? -12.775 20.428 -16.315 1.00 94.44 71 ALA A C 1
ATOM 526 O O . ALA A 1 71 ? -12.422 19.610 -17.156 1.00 94.44 71 ALA A O 1
ATOM 527 N N . ARG A 1 72 ? -12.923 21.728 -16.614 1.00 95.81 72 ARG A N 1
ATOM 528 C CA . ARG A 1 72 ? -12.767 22.288 -17.972 1.00 95.81 72 ARG A CA 1
ATOM 529 C C . ARG A 1 72 ? -11.377 22.102 -18.597 1.00 95.81 72 ARG A C 1
ATOM 531 O O . ARG A 1 72 ? -11.231 22.302 -19.795 1.00 95.81 72 ARG A O 1
ATOM 538 N N . ASN A 1 73 ? -10.367 21.792 -17.787 1.00 94.88 73 ASN A N 1
ATOM 539 C CA . ASN A 1 73 ? -8.990 21.598 -18.228 1.00 94.88 73 ASN A CA 1
ATOM 540 C C . ASN A 1 73 ? -8.630 20.110 -18.386 1.00 94.88 73 ASN A C 1
ATOM 542 O O . ASN A 1 73 ? -7.498 19.819 -18.759 1.00 94.88 73 ASN A O 1
ATOM 546 N N . CYS A 1 74 ? -9.563 19.176 -18.150 1.00 95.81 74 CYS A N 1
ATOM 547 C CA . CYS A 1 74 ? -9.344 17.759 -18.442 1.00 95.81 74 CYS A CA 1
ATOM 548 C C . CYS A 1 74 ? -9.286 17.545 -19.960 1.00 95.81 74 CYS A C 1
ATOM 550 O O . CYS A 1 74 ? -10.251 17.855 -20.660 1.00 95.81 74 CYS A O 1
ATOM 552 N N . ARG A 1 75 ? -8.169 17.017 -20.473 1.00 94.81 75 ARG A N 1
ATOM 553 C CA . ARG A 1 75 ? -7.971 16.775 -21.916 1.00 94.81 75 ARG A CA 1
ATOM 554 C C . ARG A 1 75 ? -7.878 15.296 -22.270 1.00 94.81 75 ARG A C 1
ATOM 556 O O . ARG A 1 75 ? -8.047 14.942 -23.437 1.00 94.81 75 ARG A O 1
ATOM 563 N N . THR A 1 76 ? -7.609 14.450 -21.281 1.00 96.69 76 THR A N 1
ATOM 564 C CA . THR A 1 76 ? -7.427 13.006 -21.451 1.00 96.69 76 THR A CA 1
ATOM 565 C C . THR A 1 76 ? -8.274 12.198 -20.468 1.00 96.69 76 THR A C 1
ATOM 567 O O . THR A 1 76 ? -8.763 12.723 -19.465 1.00 96.69 76 THR A O 1
ATOM 570 N N . LEU A 1 77 ? -8.427 10.892 -20.718 1.00 95.31 77 LEU A N 1
ATOM 571 C CA . LEU A 1 77 ? -9.080 9.981 -19.769 1.00 95.31 77 LEU A CA 1
ATOM 572 C C . LEU A 1 77 ? -8.355 9.936 -18.415 1.00 95.31 77 LEU A C 1
ATOM 574 O O . LEU A 1 77 ? -9.012 9.876 -17.371 1.00 95.31 77 LEU A O 1
ATOM 578 N N . HIS A 1 78 ? -7.021 10.006 -18.410 1.00 92.19 78 HIS A N 1
ATOM 579 C CA . HIS A 1 78 ? -6.250 10.090 -17.171 1.00 92.19 78 HIS A CA 1
ATOM 580 C C . HIS A 1 78 ? -6.485 11.412 -16.428 1.00 92.19 78 HIS A C 1
ATOM 582 O O . HIS A 1 78 ? -6.602 11.375 -15.204 1.00 92.19 78 HIS A O 1
ATOM 588 N N . ASP A 1 79 ? -6.653 12.544 -17.124 1.00 93.75 79 ASP A N 1
ATOM 589 C CA . ASP A 1 79 ? -7.033 13.808 -16.476 1.00 93.75 79 ASP A CA 1
ATOM 590 C C . ASP A 1 79 ? -8.402 13.708 -15.802 1.00 93.75 79 ASP A C 1
ATOM 592 O O . ASP A 1 79 ? -8.551 14.123 -14.655 1.00 93.75 79 ASP A O 1
ATOM 596 N N . ILE A 1 80 ? -9.392 13.122 -16.488 1.00 95.25 80 ILE A N 1
ATOM 597 C CA . ILE A 1 80 ? -10.738 12.920 -15.932 1.00 95.25 80 ILE A CA 1
ATOM 598 C C . ILE A 1 80 ? -10.652 12.042 -14.684 1.00 95.25 80 ILE A C 1
ATOM 600 O O . ILE A 1 80 ? -11.171 12.407 -13.633 1.00 95.25 80 ILE A O 1
ATOM 604 N N . THR A 1 81 ? -9.943 10.917 -14.779 1.00 91.00 81 THR A N 1
ATOM 605 C CA . THR A 1 81 ? -9.766 9.985 -13.656 1.00 91.00 81 THR A CA 1
ATOM 606 C C . THR A 1 81 ? -9.107 10.673 -12.464 1.00 91.00 81 THR A C 1
ATOM 608 O O . THR A 1 81 ? -9.591 10.566 -11.338 1.00 91.00 81 THR A O 1
ATOM 611 N N . ARG A 1 82 ? -8.027 11.425 -12.706 1.00 88.56 82 ARG A N 1
ATOM 612 C CA . ARG A 1 82 ? -7.291 12.155 -11.672 1.00 88.56 82 ARG A CA 1
ATOM 613 C C . ARG A 1 82 ? -8.137 13.253 -11.036 1.00 88.56 82 ARG A C 1
ATOM 615 O O . ARG A 1 82 ? -8.151 13.358 -9.812 1.00 88.56 82 ARG A O 1
ATOM 622 N N . TYR A 1 83 ? -8.853 14.038 -11.839 1.00 91.00 83 TYR A N 1
ATOM 623 C CA . TYR A 1 83 ? -9.726 15.102 -11.351 1.00 91.00 83 TYR A CA 1
ATOM 624 C C . TYR A 1 83 ? -10.877 14.545 -10.512 1.00 91.00 83 TYR A C 1
ATOM 626 O O . TYR A 1 83 ? -11.102 15.009 -9.396 1.00 91.00 83 TYR A O 1
ATOM 634 N N . SER A 1 84 ? -11.578 13.526 -11.016 1.00 92.19 84 SER A N 1
ATOM 635 C CA . SER A 1 84 ? -12.671 12.868 -10.298 1.00 92.19 84 SER A CA 1
ATOM 636 C C . SER A 1 84 ? -12.198 12.244 -8.988 1.00 92.19 84 SER A C 1
ATOM 638 O O . SER A 1 84 ? -12.859 12.423 -7.970 1.00 92.19 84 SER A O 1
ATOM 640 N N . HIS A 1 85 ? -11.042 11.571 -8.989 1.00 87.25 85 HIS A N 1
ATOM 641 C CA . HIS A 1 85 ? -10.443 11.024 -7.772 1.00 87.25 85 HIS A CA 1
ATOM 642 C C . HIS A 1 85 ? -10.166 12.120 -6.739 1.00 87.25 85 HIS A C 1
ATOM 644 O O . HIS A 1 85 ? -10.611 12.020 -5.600 1.00 87.25 85 HIS A O 1
ATOM 650 N N . GLU A 1 86 ? -9.480 13.190 -7.140 1.00 85.69 86 GLU A N 1
ATOM 651 C CA . GLU A 1 86 ? -9.123 14.279 -6.231 1.00 85.69 86 GLU A CA 1
ATOM 652 C C . GLU A 1 86 ? -10.363 14.983 -5.664 1.00 85.69 86 GLU A C 1
ATOM 654 O O . GLU A 1 86 ? -10.414 15.299 -4.478 1.00 85.69 86 GLU A O 1
ATOM 659 N N . LYS A 1 87 ? -11.405 15.187 -6.482 1.00 87.62 87 LYS A N 1
ATOM 660 C CA . LYS A 1 87 ? -12.670 15.760 -6.005 1.00 87.62 87 LYS A CA 1
ATOM 661 C C . LYS A 1 87 ? -13.428 14.830 -5.067 1.00 87.62 87 LYS A C 1
ATOM 663 O O . LYS A 1 87 ? -13.952 15.318 -4.073 1.00 87.62 87 LYS A O 1
ATOM 668 N N . ALA A 1 88 ? -13.435 13.522 -5.316 1.00 83.81 88 ALA A N 1
ATOM 669 C CA . ALA A 1 88 ? -14.022 12.558 -4.388 1.00 83.81 88 ALA A CA 1
ATOM 670 C C . ALA A 1 88 ? -13.295 12.561 -3.034 1.00 83.81 88 ALA A C 1
ATOM 672 O O . ALA A 1 88 ? -13.940 12.609 -1.989 1.00 83.81 88 ALA A O 1
ATOM 673 N N . VAL A 1 89 ? -11.958 12.585 -3.047 1.00 79.81 89 VAL A N 1
ATOM 674 C CA . VAL A 1 89 ? -11.147 12.689 -1.826 1.00 79.81 89 VAL A CA 1
ATOM 675 C C . VAL A 1 89 ? -11.430 14.002 -1.097 1.00 79.81 89 VAL A C 1
ATOM 677 O O . VAL A 1 89 ? -11.650 13.991 0.112 1.00 79.81 89 VAL A O 1
ATOM 680 N N . TRP A 1 90 ? -11.471 15.130 -1.810 1.00 80.31 90 TRP A N 1
ATOM 681 C CA . TRP A 1 90 ? -11.758 16.430 -1.203 1.00 80.31 90 TRP A CA 1
ATOM 682 C C . TRP A 1 90 ? -13.127 16.458 -0.523 1.00 80.31 90 TRP A C 1
ATOM 684 O O . TRP A 1 90 ? -13.213 16.842 0.643 1.00 80.31 90 TRP A O 1
ATOM 694 N N . GLU A 1 91 ? -14.172 15.992 -1.209 1.00 79.38 91 GLU A N 1
ATOM 695 C CA . GLU A 1 91 ? -15.518 15.923 -0.641 1.00 79.38 91 GLU A CA 1
ATOM 696 C C . GLU A 1 91 ? -15.582 14.961 0.549 1.00 79.38 91 GLU A C 1
ATOM 698 O O . GLU A 1 91 ? -16.170 15.310 1.561 1.00 79.38 91 GLU A O 1
ATOM 703 N N . MET A 1 92 ? -14.888 13.821 0.527 1.00 74.56 92 MET A N 1
ATOM 704 C CA . MET A 1 92 ? -14.812 12.910 1.681 1.00 74.56 92 MET A CA 1
ATOM 705 C C . MET A 1 92 ? -14.254 13.590 2.950 1.00 74.56 92 MET A C 1
ATOM 707 O O . MET A 1 92 ? -14.700 13.300 4.060 1.00 74.56 92 MET A O 1
ATOM 711 N N . PHE A 1 93 ? -13.306 14.525 2.809 1.00 73.56 93 PHE A N 1
ATOM 712 C CA . PHE A 1 93 ? -12.775 15.299 3.939 1.00 73.56 93 PHE A CA 1
ATOM 713 C C . PHE A 1 93 ? -13.625 16.524 4.301 1.00 73.56 93 PHE A C 1
ATOM 715 O O . PHE A 1 93 ? -13.711 16.870 5.477 1.00 73.56 93 PHE A O 1
ATOM 722 N N . ARG A 1 94 ? -14.225 17.188 3.309 1.00 72.56 94 ARG A N 1
ATOM 723 C CA . ARG A 1 94 ? -15.029 18.410 3.471 1.00 72.56 94 ARG A CA 1
ATOM 724 C C . ARG A 1 94 ? -16.450 18.126 3.962 1.00 72.56 94 ARG A C 1
ATOM 726 O O . ARG A 1 94 ? -16.996 18.910 4.738 1.00 72.56 94 ARG A O 1
ATOM 733 N N . PHE A 1 95 ? -17.042 17.007 3.550 1.00 67.12 95 PHE A N 1
ATOM 734 C CA . PHE A 1 95 ? -18.419 16.626 3.867 1.00 67.12 95 PHE A CA 1
ATOM 735 C C . PHE A 1 95 ? -18.672 16.652 5.375 1.00 67.12 95 PHE A C 1
ATOM 737 O O . PHE A 1 95 ? -19.644 17.248 5.826 1.00 67.12 95 PHE A O 1
ATOM 744 N N . GLY A 1 96 ? -17.724 16.126 6.153 1.00 58.38 96 GLY A N 1
ATOM 745 C CA . GLY A 1 96 ? -17.774 16.120 7.612 1.00 58.38 96 GLY A CA 1
ATOM 746 C C . GLY A 1 96 ? -17.648 17.479 8.307 1.00 58.38 96 GLY A C 1
ATOM 747 O O . GLY A 1 96 ? -17.952 17.572 9.491 1.00 58.38 96 GLY A O 1
ATOM 748 N N . THR A 1 97 ? -17.177 18.514 7.605 1.00 59.28 97 THR A N 1
ATOM 749 C CA . THR A 1 97 ? -17.030 19.879 8.144 1.00 59.28 97 THR A CA 1
ATOM 750 C C . THR A 1 97 ? -18.178 20.813 7.766 1.00 59.28 97 THR A C 1
ATOM 752 O O . THR A 1 97 ? -18.404 21.788 8.473 1.00 59.28 97 THR A O 1
ATOM 755 N N . GLU A 1 98 ? -18.891 20.543 6.668 1.00 58.72 98 GLU A N 1
ATOM 756 C CA . GLU A 1 98 ? -19.927 21.446 6.134 1.00 58.72 98 GLU A CA 1
ATOM 757 C C . GLU A 1 98 ? -21.359 20.913 6.241 1.00 58.72 98 GLU A C 1
ATOM 759 O O . GLU A 1 98 ? -22.303 21.689 6.109 1.00 58.72 98 GLU A O 1
ATOM 764 N N . HIS A 1 99 ? -21.536 19.614 6.480 1.00 59.41 99 HIS A N 1
ATOM 765 C CA . HIS A 1 99 ? -22.849 18.998 6.662 1.00 59.41 99 HIS A CA 1
ATOM 766 C C . HIS A 1 99 ? -22.994 18.508 8.108 1.00 59.41 99 HIS A C 1
ATOM 768 O O . HIS A 1 99 ? -22.027 18.014 8.689 1.00 59.41 99 HIS A O 1
ATOM 774 N N . ASP A 1 100 ? -24.208 18.585 8.671 1.00 58.72 100 ASP A N 1
ATOM 775 C CA . ASP A 1 100 ? -24.576 18.014 9.982 1.00 58.72 100 ASP A CA 1
ATOM 776 C C . ASP A 1 100 ? -24.621 16.471 9.922 1.00 58.72 100 ASP A C 1
ATOM 778 O O . ASP A 1 100 ? -25.636 15.828 10.190 1.00 58.72 100 ASP A O 1
ATOM 782 N N . PHE A 1 101 ? -23.508 15.848 9.525 1.00 62.62 101 PHE A N 1
ATOM 783 C CA . PHE A 1 101 ? -23.344 14.397 9.504 1.00 62.62 101 PHE A CA 1
ATOM 784 C C . PHE A 1 101 ? -21.947 13.973 10.009 1.00 62.62 101 PHE A C 1
ATOM 786 O O . PHE A 1 101 ? -21.152 13.393 9.261 1.00 62.62 101 PHE A O 1
ATOM 793 N N . PRO A 1 102 ? -21.619 14.231 11.296 1.00 60.56 102 PRO A N 1
ATOM 794 C CA . PRO A 1 102 ? -20.280 13.996 11.861 1.00 60.56 102 PRO A CA 1
ATOM 795 C C . PRO A 1 102 ? -19.829 12.527 11.825 1.00 60.56 102 PRO A C 1
ATOM 797 O O . PRO A 1 102 ? -18.636 12.236 11.947 1.00 60.56 102 PRO A O 1
ATOM 800 N N . GLN A 1 103 ? -20.782 11.604 11.667 1.00 58.94 103 GLN A N 1
ATOM 801 C CA . GLN A 1 103 ? -20.563 10.160 11.568 1.00 58.94 103 GLN A CA 1
ATOM 802 C C . GLN A 1 103 ? -19.813 9.771 10.283 1.00 58.94 103 GLN A C 1
ATOM 804 O O . GLN A 1 103 ? -18.941 8.908 10.332 1.00 58.94 103 GLN A O 1
ATOM 809 N N . ALA A 1 104 ? -20.100 10.439 9.157 1.00 65.06 104 ALA A N 1
ATOM 810 C CA . ALA A 1 104 ? -19.454 10.183 7.863 1.00 65.06 104 ALA A CA 1
ATOM 811 C C . ALA A 1 104 ? -18.174 11.015 7.649 1.00 65.06 104 ALA A C 1
ATOM 813 O O . ALA A 1 104 ? -17.509 10.897 6.619 1.00 65.06 104 ALA A O 1
ATOM 814 N N . ALA A 1 105 ? -17.829 11.879 8.607 1.00 76.56 105 ALA A N 1
ATOM 815 C CA . ALA A 1 105 ? -16.635 12.707 8.553 1.00 76.56 105 ALA A CA 1
ATOM 816 C C . ALA A 1 105 ? -15.360 11.865 8.684 1.00 76.56 105 ALA A C 1
ATOM 818 O O . ALA A 1 105 ? -15.265 10.989 9.545 1.00 76.56 105 ALA A O 1
ATOM 819 N N . ALA A 1 106 ? -14.329 12.203 7.909 1.00 84.75 106 ALA A N 1
ATOM 820 C CA . ALA A 1 106 ? -12.986 11.693 8.156 1.00 84.75 106 ALA A CA 1
ATOM 821 C C . ALA A 1 106 ? -12.460 12.188 9.517 1.00 84.75 106 ALA A C 1
ATOM 823 O O . ALA A 1 106 ? -12.383 13.395 9.760 1.00 84.75 106 ALA A O 1
ATOM 824 N N . LYS A 1 107 ? -12.033 11.268 10.386 1.00 88.06 107 LYS A N 1
ATOM 825 C CA . LYS A 1 107 ? -11.528 11.570 11.737 1.00 88.06 107 LYS A CA 1
ATOM 826 C C . LYS A 1 107 ? -10.025 11.379 11.814 1.00 88.06 107 LYS A C 1
ATOM 828 O O . LYS A 1 107 ? -9.492 10.417 11.271 1.00 88.06 107 LYS A O 1
ATOM 833 N N . GLN A 1 108 ? -9.316 12.279 12.483 1.00 87.75 108 GLN A N 1
ATOM 834 C CA . GLN A 1 108 ? -7.874 12.144 12.664 1.00 87.75 108 GLN A CA 1
ATOM 835 C C . GLN A 1 108 ? -7.569 11.077 13.721 1.00 87.75 108 GLN A C 1
ATOM 837 O O . GLN A 1 108 ? -8.088 11.125 14.836 1.00 87.75 108 GLN A O 1
ATOM 842 N N . LEU A 1 109 ? -6.692 10.136 13.379 1.00 90.06 109 LEU A N 1
ATOM 843 C CA . LEU A 1 109 ? -6.310 9.037 14.256 1.00 90.06 109 LEU A CA 1
ATOM 844 C C . LEU A 1 109 ? -5.384 9.516 15.382 1.00 90.06 109 LEU A C 1
ATOM 846 O O . LEU A 1 109 ? -4.406 10.240 15.153 1.00 90.06 109 LEU A O 1
ATOM 850 N N . VAL A 1 110 ? -5.656 9.057 16.600 1.00 87.19 110 VAL A N 1
A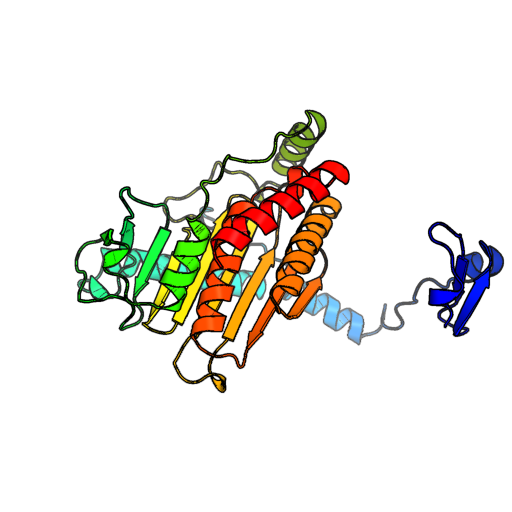TOM 851 C CA . VAL A 1 110 ? -4.856 9.318 17.797 1.00 87.19 110 VAL A CA 1
ATOM 852 C C . VAL A 1 110 ? -4.355 7.998 18.376 1.00 87.19 110 VAL A C 1
ATOM 854 O O . VAL A 1 110 ? -5.099 7.041 18.558 1.00 87.19 110 VAL A O 1
ATOM 857 N N . CYS A 1 111 ? -3.054 7.950 18.653 1.00 84.88 111 CYS A N 1
ATOM 858 C CA . CYS A 1 111 ? -2.398 6.826 19.314 1.00 84.88 111 CYS A CA 1
ATOM 859 C C . CYS A 1 111 ? -1.320 7.400 20.234 1.00 84.88 111 CYS A C 1
ATOM 861 O O . CYS A 1 111 ? -0.181 7.619 19.801 1.00 84.88 111 CYS A O 1
ATOM 863 N N . GLY A 1 112 ? -1.726 7.768 21.453 1.00 82.19 112 GLY A N 1
ATOM 864 C CA . GLY A 1 112 ? -0.957 8.592 22.397 1.00 82.19 112 GLY A CA 1
ATOM 865 C C . GLY A 1 112 ? -0.812 10.054 21.947 1.00 82.19 112 GLY A C 1
ATOM 866 O O . GLY A 1 112 ? -1.090 10.975 22.704 1.00 82.19 112 GLY A O 1
ATOM 867 N N . VAL A 1 113 ? -0.438 10.268 20.683 1.00 79.12 113 VAL A N 1
ATOM 868 C CA . VAL A 1 113 ? -0.346 11.569 20.007 1.00 79.12 113 VAL A CA 1
ATOM 869 C C . VAL A 1 113 ? -1.175 11.572 18.722 1.00 79.12 113 VAL A C 1
ATOM 871 O O . VAL A 1 113 ? -1.463 10.510 18.158 1.00 79.12 113 VAL A O 1
ATOM 874 N N . ARG A 1 114 ? -1.532 12.766 18.231 1.00 80.56 114 ARG A N 1
ATOM 875 C CA . ARG A 1 114 ? -2.201 12.934 16.931 1.00 80.56 114 ARG A CA 1
ATOM 876 C C . ARG A 1 114 ? -1.294 12.434 15.809 1.00 80.56 114 ARG A C 1
ATOM 878 O O . ARG A 1 114 ? -0.128 12.819 15.732 1.00 80.56 114 ARG A O 1
ATOM 885 N N . LYS A 1 115 ? -1.827 11.581 14.938 1.00 84.31 115 LYS A N 1
ATOM 886 C CA . LYS A 1 115 ? -1.101 11.034 13.790 1.00 84.31 115 LYS A CA 1
ATOM 887 C C . LYS A 1 115 ? -1.498 11.773 12.514 1.00 84.31 115 LYS A C 1
ATOM 889 O O . LYS A 1 115 ? -2.586 12.334 12.413 1.00 84.31 115 LYS A O 1
ATOM 894 N N . GLN A 1 116 ? -0.628 11.748 11.508 1.00 83.31 116 GLN A N 1
ATOM 895 C CA . GLN A 1 116 ? -0.950 12.208 10.149 1.00 83.31 116 GLN A CA 1
ATOM 896 C C . GLN A 1 116 ? -1.668 11.108 9.350 1.00 83.31 116 GLN A C 1
ATOM 898 O O . GLN A 1 116 ? -1.294 10.796 8.220 1.00 83.31 116 GLN A O 1
ATOM 903 N N . PHE A 1 117 ? -2.665 10.496 9.988 1.00 87.38 117 PHE A N 1
ATOM 904 C CA . PHE A 1 117 ? -3.544 9.487 9.419 1.00 87.38 117 PHE A CA 1
ATOM 905 C C . PHE A 1 117 ? -4.980 9.856 9.758 1.00 87.38 117 PHE A C 1
ATOM 907 O O . PHE A 1 117 ? -5.275 10.231 10.894 1.00 87.38 117 PHE A O 1
ATOM 914 N N . TRP A 1 118 ? -5.859 9.738 8.773 1.00 90.31 118 TRP A N 1
ATOM 915 C CA . TRP A 1 118 ? -7.292 9.938 8.937 1.00 90.31 118 TRP A CA 1
ATOM 916 C C . TRP A 1 118 ? -8.030 8.626 8.714 1.00 90.31 118 TRP A C 1
ATOM 918 O O . TRP A 1 118 ? -7.546 7.751 8.003 1.00 90.31 118 TRP A O 1
ATOM 928 N N . VAL A 1 119 ? -9.194 8.485 9.328 1.00 92.81 119 VAL A N 1
ATOM 929 C CA . VAL A 1 119 ? -10.027 7.295 9.230 1.00 92.81 119 VAL A CA 1
ATOM 930 C C . VAL A 1 119 ? -11.425 7.714 8.824 1.00 92.81 119 VAL A C 1
ATOM 932 O O . VAL A 1 119 ? -12.034 8.577 9.455 1.00 92.81 119 VAL A O 1
ATOM 935 N N . VAL A 1 120 ? -11.915 7.100 7.761 1.00 91.56 120 VAL A N 1
ATOM 936 C CA . VAL A 1 120 ? -13.281 7.219 7.275 1.00 91.56 120 VAL A CA 1
ATOM 937 C C . VAL A 1 120 ? -13.980 5.921 7.630 1.00 91.56 120 VAL A C 1
ATOM 939 O O . VAL A 1 120 ? -13.580 4.846 7.178 1.00 91.56 120 VAL A O 1
ATOM 942 N N . ASN A 1 121 ? -14.992 6.027 8.481 1.00 92.06 121 ASN A N 1
ATOM 943 C CA . ASN A 1 121 ? -15.810 4.890 8.854 1.00 92.06 121 ASN A CA 1
ATOM 944 C C . ASN A 1 121 ? -16.895 4.684 7.798 1.00 92.06 121 ASN A C 1
ATOM 946 O O . ASN A 1 121 ? -17.695 5.585 7.559 1.00 92.06 121 ASN A O 1
ATOM 950 N N . LEU A 1 122 ? -16.891 3.521 7.153 1.00 90.56 122 LEU A N 1
ATOM 951 C CA . LEU A 1 122 ? -17.885 3.159 6.146 1.00 90.56 122 LEU A CA 1
ATOM 952 C C . LEU A 1 122 ? -19.186 2.674 6.793 1.00 90.56 122 LEU A C 1
ATOM 954 O O . LEU A 1 122 ? -20.251 2.928 6.241 1.00 90.56 122 LEU A O 1
ATOM 958 N N . ASP A 1 123 ? -19.084 1.982 7.934 1.00 89.12 123 ASP A N 1
ATOM 959 C CA . ASP A 1 123 ? -20.229 1.485 8.708 1.00 89.12 123 ASP A CA 1
ATOM 960 C C . ASP A 1 123 ? -19.804 1.113 10.147 1.00 89.12 123 ASP A C 1
ATOM 962 O O . ASP A 1 123 ? -19.746 1.963 11.034 1.00 89.12 123 ASP A O 1
ATOM 966 N N . ASP A 1 124 ? -19.397 -0.137 10.374 1.00 95.06 124 ASP A N 1
ATOM 967 C CA . ASP A 1 124 ? -19.084 -0.723 11.684 1.00 95.06 124 ASP A CA 1
ATOM 968 C C . ASP A 1 124 ? -17.570 -0.807 11.977 1.00 95.06 124 ASP A C 1
ATOM 970 O O . ASP A 1 124 ? -17.097 -1.663 12.725 1.00 95.06 124 ASP A O 1
ATOM 974 N N . GLY A 1 125 ? -16.775 0.087 11.380 1.00 96.12 125 GLY A N 1
ATOM 975 C CA . GLY A 1 125 ? -15.322 0.137 11.561 1.00 96.12 125 GLY A CA 1
ATOM 976 C C . GLY A 1 125 ? -14.873 0.682 12.919 1.00 96.12 125 GLY A C 1
ATOM 977 O O . GLY A 1 125 ? -13.716 0.484 13.300 1.00 96.12 125 GLY A O 1
ATOM 978 N N . PHE A 1 126 ? -15.766 1.340 13.662 1.00 96.94 126 PHE A N 1
ATOM 979 C CA . PHE A 1 126 ? -15.538 1.828 15.024 1.00 96.94 126 PHE A CA 1
ATOM 980 C C . PHE A 1 126 ? -16.290 0.979 16.056 1.00 96.94 126 PHE A C 1
ATOM 982 O O . PHE A 1 126 ? -17.364 0.453 15.786 1.00 96.94 126 PHE A O 1
ATOM 989 N N . SER A 1 127 ? -15.752 0.898 17.274 1.00 95.44 127 SER A N 1
ATOM 990 C CA . SER A 1 127 ? -16.339 0.167 18.410 1.00 95.44 127 SER A CA 1
ATOM 991 C C . SER A 1 127 ? -17.618 0.817 18.963 1.00 95.44 127 SER A C 1
ATOM 993 O O . SER A 1 127 ? -18.262 0.268 19.855 1.00 95.44 127 SER A O 1
ATOM 995 N N . GLY A 1 128 ? -17.971 2.000 18.463 1.00 91.75 128 GLY A N 1
ATOM 996 C CA . GLY A 1 128 ? -19.149 2.773 18.824 1.00 91.75 128 GLY A CA 1
ATOM 997 C C . GLY A 1 128 ? -19.208 4.070 18.021 1.00 91.75 128 GLY A C 1
ATOM 998 O O . GLY A 1 128 ? -18.350 4.340 17.178 1.00 91.75 128 GLY A O 1
ATOM 999 N N . GLU A 1 129 ? -20.219 4.888 18.292 1.00 88.19 129 GLU A N 1
ATOM 1000 C CA . GLU A 1 129 ? -20.351 6.188 17.644 1.00 88.19 129 GLU A CA 1
ATOM 1001 C C . GLU A 1 129 ? -19.260 7.150 18.132 1.00 88.19 129 GLU A C 1
ATOM 1003 O O . GLU A 1 129 ? -19.090 7.379 19.330 1.00 88.19 129 GLU A O 1
ATOM 1008 N N . VAL A 1 130 ? -18.519 7.730 17.189 1.00 88.75 130 VAL A N 1
ATOM 1009 C CA . VAL A 1 130 ? -17.517 8.762 17.465 1.00 88.75 130 VAL A CA 1
ATOM 1010 C C . VAL A 1 130 ? -18.010 10.041 16.810 1.00 88.75 130 VAL A C 1
ATOM 1012 O O . VAL A 1 130 ? -18.075 10.119 15.587 1.00 88.75 130 VAL A O 1
ATOM 1015 N N . LEU A 1 131 ? -18.370 11.053 17.596 1.00 85.12 131 LEU A N 1
ATOM 1016 C CA . LEU A 1 131 ? -18.812 12.348 17.061 1.00 85.12 131 LEU A CA 1
ATOM 1017 C C . LEU A 1 131 ? -17.643 13.316 16.867 1.00 85.12 131 LEU A C 1
ATOM 1019 O O . LEU A 1 131 ? -17.643 14.098 15.920 1.00 85.12 131 LEU A O 1
ATOM 1023 N N . ASP A 1 132 ? -16.609 13.196 17.698 1.00 86.50 132 ASP A N 1
ATOM 1024 C CA . ASP A 1 132 ? -15.426 14.048 17.641 1.00 86.50 132 ASP A CA 1
ATOM 1025 C C . ASP A 1 132 ? -14.667 13.924 16.304 1.00 86.50 132 ASP A C 1
ATOM 1027 O O . ASP A 1 132 ? -14.684 12.870 15.657 1.00 86.50 132 ASP A O 1
ATOM 1031 N N . PRO A 1 133 ? -13.936 14.974 15.882 1.00 84.88 133 PRO A N 1
ATOM 1032 C CA . PRO A 1 133 ? -13.054 14.918 14.713 1.00 84.88 133 PRO A CA 1
ATOM 1033 C C . PRO A 1 133 ? -11.795 14.070 14.957 1.00 84.88 133 PRO A C 1
ATOM 1035 O O . PRO A 1 133 ? -10.977 13.907 14.053 1.00 84.88 133 PRO A O 1
ATOM 1038 N N . LEU A 1 134 ? -11.611 13.559 16.177 1.00 88.81 134 LEU A N 1
ATOM 1039 C CA . LEU A 1 134 ? -10.509 12.698 16.583 1.00 88.81 134 LEU A CA 1
ATOM 1040 C C . LEU A 1 134 ? -11.056 11.310 16.922 1.00 88.81 134 LEU A C 1
ATOM 1042 O O . LEU A 1 134 ? -12.092 11.202 17.570 1.00 88.81 134 LEU A O 1
ATOM 1046 N N . VAL A 1 135 ? -10.334 10.265 16.528 1.00 94.19 135 VAL A N 1
ATOM 1047 C CA . VAL A 1 135 ? -10.648 8.877 16.889 1.00 94.19 135 VAL A CA 1
ATOM 1048 C C . VAL A 1 135 ? -9.417 8.222 17.500 1.00 94.19 135 VAL A C 1
ATOM 1050 O O . VAL A 1 135 ? -8.324 8.292 16.935 1.00 94.19 135 VAL A O 1
ATOM 1053 N N . GLN A 1 136 ? -9.569 7.621 18.676 1.00 96.00 136 GLN A N 1
ATOM 1054 C CA . GLN A 1 136 ? -8.496 6.861 19.311 1.00 96.00 136 GLN A CA 1
ATOM 1055 C C . GLN A 1 136 ? -8.361 5.484 18.651 1.00 96.00 136 GLN A C 1
ATOM 1057 O O . GLN A 1 136 ? -9.346 4.894 18.213 1.00 96.00 136 GLN A O 1
ATOM 1062 N N . VAL A 1 137 ? -7.141 4.946 18.586 1.00 95.50 137 VAL A N 1
ATOM 1063 C CA . VAL A 1 137 ? -6.895 3.594 18.045 1.00 95.50 137 VAL A CA 1
ATOM 1064 C C . VAL A 1 137 ? -7.700 2.509 18.771 1.00 95.50 137 VAL A C 1
ATOM 1066 O O . VAL A 1 137 ? -8.113 1.548 18.132 1.00 95.50 137 VAL A O 1
ATOM 1069 N N . ASP A 1 138 ? -7.954 2.654 20.073 1.00 96.12 138 ASP A N 1
ATOM 1070 C CA . ASP A 1 138 ? -8.759 1.707 20.863 1.00 96.12 138 ASP A CA 1
ATOM 1071 C C . ASP A 1 138 ? -10.271 1.776 20.561 1.00 96.12 138 ASP A C 1
ATOM 1073 O O . ASP A 1 138 ? -11.012 0.847 20.885 1.00 96.12 138 ASP A O 1
ATOM 1077 N N . GLN A 1 139 ? -10.728 2.829 19.878 1.00 97.19 139 GLN A N 1
ATOM 1078 C CA . GLN A 1 139 ? -12.093 2.967 19.368 1.00 97.19 139 GLN A CA 1
ATOM 1079 C C . GLN A 1 139 ? -12.270 2.347 17.972 1.00 97.19 139 GLN A C 1
ATOM 1081 O O . GLN A 1 139 ? -13.369 2.402 17.423 1.00 97.19 139 GLN A O 1
ATOM 1086 N N . ILE A 1 140 ? -11.222 1.770 17.377 1.00 98.06 140 ILE A N 1
ATOM 1087 C CA . ILE A 1 140 ? -11.300 1.076 16.087 1.00 98.06 140 ILE A CA 1
ATOM 1088 C C . ILE A 1 140 ? -11.716 -0.382 16.310 1.00 98.06 140 ILE A C 1
ATOM 1090 O O . ILE A 1 140 ? -11.101 -1.092 17.100 1.00 98.06 140 ILE A O 1
ATOM 1094 N N . ALA A 1 141 ? -12.719 -0.840 15.560 1.00 98.12 141 ALA A N 1
ATOM 1095 C CA . ALA A 1 141 ? -13.191 -2.226 15.542 1.00 98.12 141 ALA A CA 1
ATOM 1096 C C . ALA A 1 141 ? -12.734 -3.007 14.296 1.00 98.12 141 ALA A C 1
ATOM 1098 O O . ALA A 1 141 ? -12.845 -4.232 14.265 1.00 98.12 141 ALA A O 1
ATOM 1099 N N . SER A 1 142 ? -12.219 -2.318 13.270 1.00 98.69 142 SER A N 1
ATOM 1100 C CA . SER A 1 142 ? -11.737 -2.947 12.036 1.00 98.69 142 SER A CA 1
ATOM 1101 C C . SER A 1 142 ? -10.552 -3.883 12.287 1.00 98.69 142 SER A C 1
ATOM 1103 O O . SER A 1 142 ? -9.428 -3.440 12.543 1.00 98.69 142 SER A O 1
ATOM 1105 N N . ILE A 1 143 ? -10.799 -5.188 12.157 1.00 98.50 143 ILE A N 1
ATOM 1106 C CA . ILE A 1 143 ? -9.808 -6.259 12.310 1.00 98.50 143 ILE A CA 1
ATOM 1107 C C . ILE A 1 143 ? -8.604 -6.032 11.381 1.00 98.50 143 ILE A C 1
ATOM 1109 O O . ILE A 1 143 ? -7.469 -5.983 11.875 1.00 98.50 143 ILE A O 1
ATOM 1113 N N . PRO A 1 144 ? -8.789 -5.842 10.055 1.00 98.50 144 PRO A N 1
ATOM 1114 C CA . PRO A 1 144 ? -7.646 -5.689 9.170 1.00 98.50 144 PRO A CA 1
ATOM 1115 C C . PRO A 1 144 ? -6.919 -4.349 9.357 1.00 98.50 144 PRO A C 1
ATOM 1117 O O . PRO A 1 144 ? -5.693 -4.318 9.237 1.00 98.50 144 PRO A O 1
ATOM 1120 N N . MET A 1 145 ? -7.612 -3.255 9.714 1.00 98.31 145 MET A N 1
ATOM 1121 C CA . MET A 1 145 ? -6.935 -1.990 10.031 1.00 98.31 145 MET A CA 1
ATOM 1122 C C . MET A 1 145 ? -6.049 -2.131 11.268 1.00 98.31 145 MET A C 1
ATOM 1124 O O . MET A 1 145 ? -4.901 -1.696 11.233 1.00 98.31 145 MET A O 1
ATOM 1128 N N . LEU A 1 146 ? -6.549 -2.733 12.352 1.00 98.44 146 LEU A N 1
ATOM 1129 C CA . LEU A 1 146 ? -5.778 -2.920 13.583 1.00 98.44 146 LEU A CA 1
ATOM 1130 C C . LEU A 1 146 ? -4.549 -3.804 13.352 1.00 98.44 146 LEU A C 1
ATOM 1132 O O . LEU A 1 146 ? -3.458 -3.485 13.830 1.00 98.44 146 LEU A O 1
ATOM 1136 N N . ALA A 1 147 ? -4.701 -4.887 12.584 1.00 98.25 147 ALA A N 1
ATOM 1137 C CA . ALA A 1 147 ? -3.592 -5.755 12.206 1.00 98.25 147 ALA A CA 1
ATOM 1138 C C . ALA A 1 147 ? -2.521 -4.995 11.406 1.00 98.25 147 ALA A C 1
ATOM 1140 O O . ALA A 1 147 ? -1.338 -5.035 11.754 1.00 98.25 147 ALA A O 1
ATOM 1141 N N . LEU A 1 148 ? -2.940 -4.240 10.388 1.00 98.00 148 LEU A N 1
ATOM 1142 C CA . LEU A 1 148 ? -2.049 -3.411 9.580 1.00 98.00 148 LEU A CA 1
ATOM 1143 C C . LEU A 1 148 ? -1.355 -2.332 10.430 1.00 98.00 148 LEU A C 1
ATOM 1145 O O . LEU A 1 148 ? -0.133 -2.193 10.389 1.00 98.00 148 LEU A O 1
ATOM 1149 N N . TRP A 1 149 ? -2.115 -1.620 11.266 1.00 96.00 149 TRP A N 1
ATOM 1150 C CA . TRP A 1 149 ? -1.621 -0.559 12.145 1.00 96.00 149 TRP A CA 1
ATOM 1151 C C . TRP A 1 149 ? -0.603 -1.069 13.169 1.00 96.00 149 TRP A C 1
ATOM 1153 O O . TRP A 1 149 ? 0.407 -0.405 13.412 1.00 96.00 149 TRP A O 1
ATOM 1163 N N . LYS A 1 150 ? -0.821 -2.264 13.735 1.00 95.56 150 LYS A N 1
ATOM 1164 C CA . LYS A 1 150 ? 0.145 -2.922 14.627 1.00 95.56 150 LYS A CA 1
ATOM 1165 C C . LYS A 1 150 ? 1.478 -3.149 13.917 1.00 95.56 150 LYS A C 1
ATOM 1167 O O . LYS A 1 150 ? 2.521 -2.827 14.476 1.00 95.56 150 LYS A O 1
ATOM 1172 N N . GLY A 1 151 ? 1.439 -3.633 12.676 1.00 94.50 151 GLY A N 1
ATOM 1173 C CA . GLY A 1 151 ? 2.621 -3.776 11.828 1.00 94.50 151 GLY A CA 1
ATOM 1174 C C . GLY A 1 151 ? 3.365 -2.463 11.600 1.00 94.50 151 GLY A C 1
ATOM 1175 O O . GLY A 1 151 ? 4.577 -2.394 11.758 1.00 94.50 151 GLY A O 1
ATOM 1176 N N . MET A 1 152 ? 2.627 -1.395 11.294 1.00 91.50 152 MET A N 1
ATOM 1177 C CA . MET A 1 152 ? 3.194 -0.063 11.048 1.00 91.50 152 MET A CA 1
ATOM 1178 C C . MET A 1 152 ? 3.882 0.562 12.273 1.00 91.50 152 MET A C 1
ATOM 1180 O O . MET A 1 152 ? 4.672 1.488 12.115 1.00 91.50 152 MET A O 1
ATOM 1184 N N . ASN A 1 153 ? 3.555 0.113 13.488 1.00 88.81 153 ASN A N 1
ATOM 1185 C CA . ASN A 1 153 ? 4.025 0.724 14.736 1.00 88.81 153 ASN A CA 1
ATOM 1186 C C . ASN A 1 153 ? 4.863 -0.227 15.610 1.00 88.81 153 ASN A C 1
ATOM 1188 O O . ASN A 1 153 ? 5.202 0.141 16.732 1.00 88.81 153 ASN A O 1
ATOM 1192 N N . VAL A 1 154 ? 5.189 -1.434 15.134 1.00 86.94 154 VAL A N 1
ATOM 1193 C CA . VAL A 1 154 ? 5.952 -2.425 15.919 1.00 86.94 154 VAL A CA 1
ATOM 1194 C C . VAL A 1 154 ? 7.384 -1.979 16.201 1.00 86.94 154 VAL A C 1
ATOM 1196 O O . VAL A 1 154 ? 7.882 -2.165 17.307 1.00 86.94 154 VAL A O 1
ATOM 1199 N N . VAL A 1 155 ? 8.029 -1.357 15.216 1.00 85.31 155 VAL A N 1
ATOM 1200 C CA . VAL A 1 155 ? 9.377 -0.806 15.323 1.00 85.31 155 VAL A CA 1
ATOM 1201 C C . VAL A 1 155 ? 9.303 0.656 14.907 1.00 85.31 155 VAL A C 1
ATOM 1203 O O . VAL A 1 155 ? 8.657 1.010 13.921 1.00 85.31 155 VAL A O 1
ATOM 1206 N N . ALA A 1 156 ? 9.937 1.534 15.683 1.00 81.81 156 ALA A N 1
ATOM 1207 C CA . ALA A 1 156 ? 10.009 2.941 15.325 1.00 81.81 156 ALA A CA 1
ATOM 1208 C C . ALA A 1 156 ? 10.842 3.108 14.046 1.00 81.81 156 ALA A C 1
ATOM 1210 O O . ALA A 1 156 ? 11.927 2.544 13.913 1.00 81.81 156 ALA A O 1
ATOM 1211 N N . TRP A 1 157 ? 10.353 3.910 13.103 1.00 74.56 157 TRP A N 1
ATOM 1212 C CA . TRP A 1 157 ? 11.138 4.244 11.921 1.00 74.56 157 TRP A CA 1
ATOM 1213 C C . TRP A 1 157 ? 12.276 5.199 12.299 1.00 74.56 157 TRP A C 1
ATOM 1215 O O . TRP A 1 157 ? 12.030 6.323 12.730 1.00 74.56 157 TRP A O 1
ATOM 1225 N N . GLU A 1 158 ? 13.518 4.755 12.106 1.00 70.94 158 GLU A N 1
ATOM 1226 C CA . GLU A 1 158 ? 14.739 5.498 12.466 1.00 70.94 158 GLU A CA 1
ATOM 1227 C C . GLU A 1 158 ? 15.090 6.632 11.480 1.00 70.94 158 GLU A C 1
ATOM 1229 O O . GLU A 1 158 ? 16.090 7.325 11.655 1.00 70.94 158 GLU A O 1
ATOM 1234 N N . GLY A 1 159 ? 14.267 6.840 10.448 1.00 63.53 159 GLY A N 1
ATOM 1235 C CA . GLY A 1 159 ? 14.509 7.808 9.379 1.00 63.53 159 GLY A CA 1
ATOM 1236 C C . GLY A 1 159 ? 15.059 7.173 8.094 1.00 63.53 159 GLY A C 1
ATOM 1237 O O . GLY A 1 159 ? 15.234 5.950 8.013 1.00 63.53 159 GLY A O 1
ATOM 1238 N N . PRO A 1 160 ? 15.285 7.985 7.043 1.00 63.12 160 PRO A N 1
ATOM 1239 C CA . PRO A 1 160 ? 15.837 7.489 5.790 1.00 63.12 160 PRO A CA 1
ATOM 1240 C C . PRO A 1 160 ? 17.237 6.896 6.006 1.00 63.12 160 PRO A C 1
ATOM 1242 O O . PRO A 1 160 ? 17.987 7.391 6.852 1.00 63.12 160 PRO A O 1
ATOM 1245 N N . PRO A 1 161 ? 17.631 5.869 5.228 1.00 61.88 161 PRO A N 1
ATOM 1246 C CA . PRO A 1 161 ? 19.005 5.383 5.241 1.00 61.88 161 PRO A CA 1
ATOM 1247 C C . PRO A 1 161 ? 20.001 6.528 4.979 1.00 61.88 161 PRO A C 1
ATOM 1249 O O . PRO A 1 161 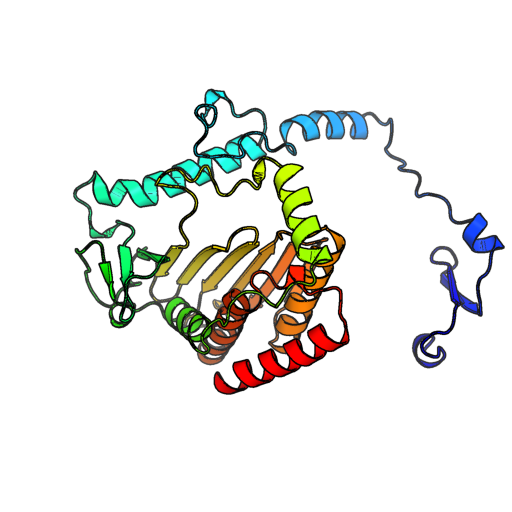? 19.695 7.419 4.179 1.00 61.88 161 PRO A O 1
ATOM 1252 N N . PRO A 1 162 ? 21.194 6.516 5.604 1.00 56.81 162 PRO A N 1
ATOM 1253 C CA . PRO A 1 162 ? 22.215 7.519 5.334 1.00 56.81 162 PRO A CA 1
ATOM 1254 C C . PRO A 1 162 ? 22.576 7.504 3.843 1.00 56.81 162 PRO A C 1
ATOM 1256 O O . PRO A 1 162 ? 22.994 6.485 3.298 1.00 56.81 162 PRO A O 1
ATOM 1259 N N . VAL A 1 163 ? 22.381 8.640 3.174 1.00 53.75 163 VAL A N 1
ATOM 1260 C CA . VAL A 1 163 ? 22.703 8.811 1.753 1.00 53.75 163 VAL A CA 1
ATOM 1261 C C . VAL A 1 163 ? 24.178 9.162 1.598 1.00 53.75 163 VAL A C 1
ATOM 1263 O O . VAL A 1 163 ? 24.672 10.078 2.255 1.00 53.75 163 VAL A O 1
ATOM 1266 N N . HIS A 1 164 ? 24.882 8.504 0.675 1.00 54.66 164 HIS A N 1
ATOM 1267 C CA . HIS A 1 164 ? 26.164 9.021 0.191 1.00 54.66 164 HIS A CA 1
ATOM 1268 C C . HIS A 1 164 ? 25.945 10.397 -0.469 1.00 54.66 164 HIS A C 1
ATOM 1270 O O . HIS A 1 164 ? 24.903 10.634 -1.084 1.00 54.66 164 HIS A O 1
ATOM 1276 N N . THR A 1 165 ? 26.919 11.308 -0.376 1.00 46.72 165 THR A N 1
ATOM 1277 C CA . THR A 1 165 ? 26.825 12.698 -0.882 1.00 46.72 165 THR A CA 1
ATOM 1278 C C . THR A 1 165 ? 26.403 12.788 -2.356 1.00 46.72 165 THR A C 1
ATOM 1280 O O . THR A 1 165 ? 25.673 13.698 -2.745 1.00 46.72 165 THR A O 1
ATOM 1283 N N . THR A 1 166 ? 26.773 11.797 -3.169 1.00 53.78 166 THR A N 1
ATOM 1284 C CA . THR A 1 166 ? 26.360 11.642 -4.574 1.00 53.78 166 THR A CA 1
ATOM 1285 C C . THR A 1 166 ? 24.888 11.235 -4.745 1.00 53.78 166 THR A C 1
ATOM 1287 O O . THR A 1 166 ? 24.229 11.649 -5.700 1.00 53.78 166 THR A O 1
ATOM 1290 N N . GLY A 1 167 ? 24.333 10.460 -3.810 1.00 50.78 167 GLY A N 1
ATOM 1291 C CA . GLY A 1 167 ? 22.921 10.068 -3.777 1.00 50.78 167 GLY A CA 1
ATOM 1292 C C . GLY A 1 167 ? 21.983 11.210 -3.378 1.00 50.78 167 GLY A C 1
ATOM 1293 O O . GLY A 1 167 ? 20.881 11.299 -3.899 1.00 50.78 167 GLY A O 1
ATOM 1294 N N . PHE A 1 168 ? 22.426 12.119 -2.508 1.00 52.56 168 PHE A N 1
ATOM 1295 C CA . PHE A 1 168 ? 21.634 13.292 -2.119 1.00 52.56 168 PHE A CA 1
ATOM 1296 C C . PHE A 1 168 ? 21.572 14.358 -3.229 1.00 52.56 168 PHE A C 1
ATOM 1298 O O . PHE A 1 168 ? 20.500 14.884 -3.524 1.00 52.56 168 PHE A O 1
ATOM 1305 N N . LEU A 1 169 ? 22.701 14.634 -3.898 1.00 50.47 169 LEU A N 1
ATOM 1306 C CA . LEU A 1 169 ? 22.762 15.593 -5.012 1.00 50.47 169 LEU A CA 1
ATOM 1307 C C . LEU A 1 169 ? 21.958 15.137 -6.238 1.00 50.47 169 LEU A C 1
ATOM 1309 O O . LEU A 1 169 ? 21.321 15.963 -6.884 1.00 50.47 169 LEU A O 1
ATOM 1313 N N . SER A 1 170 ? 21.950 13.834 -6.542 1.00 50.12 170 SER A N 1
ATOM 1314 C CA . SER A 1 170 ? 21.128 13.284 -7.632 1.00 50.12 170 SER A CA 1
ATOM 1315 C C . SER A 1 170 ? 19.631 13.438 -7.363 1.00 50.12 170 SER A C 1
ATOM 1317 O O . SER A 1 170 ? 18.903 13.796 -8.278 1.00 50.12 170 SER A O 1
ATOM 1319 N N . VAL A 1 171 ? 19.183 13.283 -6.113 1.00 51.03 171 VAL A N 1
ATOM 1320 C CA . VAL A 1 171 ? 17.783 13.531 -5.726 1.00 51.03 171 VAL A CA 1
ATOM 1321 C C . VAL A 1 171 ? 17.417 15.010 -5.838 1.00 51.03 171 VAL A C 1
ATOM 1323 O O . VAL A 1 171 ? 16.347 15.327 -6.342 1.00 51.03 171 VAL A O 1
ATOM 1326 N N . MET A 1 172 ? 18.291 15.934 -5.421 1.00 50.53 172 MET A N 1
ATOM 1327 C CA . MET A 1 172 ? 18.040 17.370 -5.617 1.00 50.53 172 MET A CA 1
ATOM 1328 C C . MET A 1 172 ? 17.979 17.747 -7.100 1.00 50.53 172 MET A C 1
ATOM 1330 O O . MET A 1 172 ? 17.131 18.547 -7.489 1.00 50.53 172 MET A O 1
ATOM 1334 N N . PHE A 1 173 ? 18.843 17.153 -7.927 1.00 49.72 173 PHE A N 1
ATOM 1335 C CA . PHE A 1 173 ? 18.842 17.360 -9.373 1.00 49.72 173 PHE A CA 1
ATOM 1336 C C . PHE A 1 173 ? 17.590 16.767 -10.040 1.00 49.72 173 PHE A C 1
ATOM 1338 O O . PHE A 1 173 ? 16.971 17.418 -10.872 1.00 49.72 173 PHE A O 1
ATOM 1345 N N . GLU A 1 174 ? 17.154 15.570 -9.641 1.00 48.16 174 GLU A N 1
ATOM 1346 C CA . GLU A 1 174 ? 15.909 14.963 -10.134 1.00 48.16 174 GLU A CA 1
ATOM 1347 C C . GLU A 1 174 ? 14.661 15.725 -9.663 1.00 48.16 174 GLU A C 1
ATOM 1349 O O . GLU A 1 174 ? 13.739 15.923 -10.451 1.00 48.16 174 GLU A O 1
ATOM 1354 N N . ALA A 1 175 ? 14.648 16.219 -8.422 1.00 40.56 175 ALA A N 1
ATOM 1355 C CA . ALA A 1 175 ? 13.568 17.050 -7.889 1.00 40.56 175 ALA A CA 1
ATOM 1356 C C . ALA A 1 175 ? 13.494 18.438 -8.554 1.00 40.56 175 ALA A C 1
ATOM 1358 O O . ALA A 1 175 ? 12.410 18.993 -8.671 1.00 40.56 175 ALA A O 1
ATOM 1359 N N . THR A 1 176 ? 14.620 18.990 -9.023 1.00 42.81 176 THR A N 1
ATOM 1360 C CA . THR A 1 176 ? 14.642 20.242 -9.810 1.00 42.81 176 THR A CA 1
ATOM 1361 C C . THR A 1 176 ? 14.360 20.017 -11.296 1.00 42.81 176 THR A C 1
ATOM 1363 O O . THR A 1 176 ? 13.837 20.910 -11.958 1.00 42.81 176 THR A O 1
ATOM 1366 N N . ALA A 1 177 ? 14.660 18.830 -11.828 1.00 41.09 177 ALA A N 1
ATOM 1367 C CA . ALA A 1 177 ? 14.352 18.448 -13.206 1.00 41.09 177 ALA A CA 1
ATOM 1368 C C . ALA A 1 177 ? 12.897 17.983 -13.404 1.00 41.09 177 ALA A C 1
ATOM 1370 O O . ALA A 1 177 ? 12.436 17.914 -14.544 1.00 41.09 177 ALA A O 1
ATOM 1371 N N . ASN A 1 178 ? 12.173 17.676 -12.324 1.00 37.62 178 ASN A N 1
ATOM 1372 C CA . ASN A 1 178 ? 10.757 17.338 -12.364 1.00 37.62 178 ASN A CA 1
ATOM 1373 C C . ASN A 1 178 ? 9.945 18.264 -11.430 1.00 37.62 178 ASN A C 1
ATOM 1375 O O . ASN A 1 178 ? 9.848 17.983 -10.235 1.00 37.62 178 ASN A O 1
ATOM 1379 N N . PRO A 1 179 ? 9.320 19.336 -11.963 1.00 39.56 179 PRO A N 1
ATOM 1380 C CA . PRO A 1 179 ? 8.482 20.264 -11.193 1.00 39.56 179 PRO A CA 1
ATOM 1381 C C . PRO A 1 179 ? 7.320 19.587 -10.445 1.00 39.56 179 PRO A C 1
ATOM 1383 O O . PRO A 1 179 ? 6.799 20.137 -9.484 1.00 39.56 179 PRO A O 1
ATOM 1386 N N . GLU A 1 180 ? 6.935 18.367 -10.839 1.00 41.78 180 GLU A N 1
ATOM 1387 C CA . GLU A 1 180 ? 5.921 17.533 -10.170 1.00 41.78 180 GLU A CA 1
ATOM 1388 C C . GLU A 1 180 ? 6.367 17.013 -8.788 1.00 41.78 180 GLU A C 1
ATOM 1390 O O . GLU A 1 180 ? 5.585 16.387 -8.062 1.00 41.78 180 GLU A O 1
ATOM 1395 N N . LEU A 1 181 ? 7.644 17.216 -8.447 1.00 41.81 181 LEU A N 1
ATOM 1396 C CA . LEU A 1 181 ? 8.304 16.707 -7.250 1.00 41.81 181 LEU A CA 1
ATOM 1397 C C . LEU A 1 181 ? 8.630 17.810 -6.228 1.00 41.81 181 LEU A C 1
ATOM 1399 O O . LEU A 1 181 ? 9.256 17.510 -5.209 1.00 41.81 181 LEU A O 1
ATOM 1403 N N . GLU A 1 182 ? 8.200 19.057 -6.454 1.00 37.94 182 GLU A N 1
ATOM 1404 C CA . GLU A 1 182 ? 8.387 20.151 -5.495 1.00 37.94 182 GLU A CA 1
ATOM 1405 C C . GLU A 1 182 ? 7.531 19.931 -4.226 1.00 37.94 182 GLU A C 1
ATOM 1407 O O . GLU A 1 182 ? 6.302 19.907 -4.294 1.00 37.94 182 GLU A O 1
ATOM 1412 N N . PRO A 1 183 ? 8.132 19.804 -3.026 1.00 37.59 183 PRO A N 1
ATOM 1413 C CA . PRO A 1 183 ? 7.380 19.642 -1.776 1.00 37.59 183 PRO A CA 1
ATOM 1414 C C . PRO A 1 183 ? 6.633 20.913 -1.328 1.00 37.59 183 PRO A C 1
ATOM 1416 O O . PRO A 1 183 ? 5.890 20.869 -0.349 1.00 37.59 183 PRO A O 1
ATOM 1419 N N . ALA A 1 184 ? 6.885 22.051 -1.984 1.00 36.81 184 ALA A N 1
ATOM 1420 C CA . ALA A 1 184 ? 6.578 23.387 -1.479 1.00 36.81 184 ALA A CA 1
ATOM 1421 C C . ALA A 1 184 ? 5.152 23.887 -1.783 1.00 36.81 184 ALA A C 1
ATOM 1423 O O . ALA A 1 184 ? 4.734 24.879 -1.188 1.00 36.81 184 ALA A O 1
ATOM 1424 N N . THR A 1 185 ? 4.380 23.209 -2.638 1.00 39.28 185 THR A N 1
ATOM 1425 C CA . THR A 1 185 ? 2.999 23.597 -2.991 1.00 39.28 185 THR A CA 1
ATOM 1426 C C . THR A 1 185 ? 1.952 22.661 -2.381 1.00 39.28 185 THR A C 1
ATOM 1428 O O . THR A 1 185 ? 1.026 22.201 -3.041 1.00 39.28 185 THR A O 1
ATOM 1431 N N . GLN A 1 186 ? 2.053 22.348 -1.087 1.00 42.00 186 GLN A N 1
ATOM 1432 C CA . GLN A 1 186 ? 0.972 21.618 -0.418 1.00 42.00 186 GLN A CA 1
ATOM 1433 C C . GLN A 1 186 ? -0.169 22.574 -0.052 1.00 42.00 186 GLN A C 1
ATOM 1435 O O . GLN A 1 186 ? -0.122 23.264 0.964 1.00 42.00 186 GLN A O 1
ATOM 1440 N N . ALA A 1 187 ? -1.219 22.597 -0.879 1.00 42.03 187 ALA A N 1
ATOM 1441 C CA . ALA A 1 187 ? -2.530 23.080 -0.453 1.00 42.03 187 ALA A CA 1
ATOM 1442 C C . ALA A 1 187 ? -2.977 22.328 0.819 1.00 42.03 187 ALA A C 1
ATOM 1444 O O . ALA A 1 187 ? -2.629 21.165 1.006 1.00 42.03 187 ALA A O 1
ATOM 1445 N N . GLU A 1 188 ? -3.803 22.944 1.669 1.00 39.81 188 GLU A N 1
ATOM 1446 C CA . GLU A 1 188 ? -4.326 22.374 2.934 1.00 39.81 188 GLU A CA 1
ATOM 1447 C C . GLU A 1 188 ? -5.042 21.006 2.792 1.00 39.81 188 GLU A C 1
ATOM 1449 O O . GLU A 1 188 ? -5.290 20.308 3.779 1.00 39.81 188 GLU A O 1
ATOM 1454 N N . PHE A 1 189 ? -5.342 20.595 1.555 1.00 41.03 189 PHE A N 1
ATOM 1455 C CA . PHE A 1 189 ? -5.974 19.326 1.188 1.00 41.03 189 PHE A CA 1
ATOM 1456 C C . PHE A 1 189 ? -5.052 18.371 0.403 1.00 41.03 189 PHE A C 1
ATOM 1458 O O . PHE A 1 189 ? -5.502 17.315 -0.034 1.00 41.03 189 PHE A O 1
ATOM 1465 N N . ALA A 1 190 ? -3.766 18.699 0.249 1.00 51.62 190 ALA A N 1
ATOM 1466 C CA . ALA A 1 190 ? -2.790 17.888 -0.469 1.00 51.62 190 ALA A CA 1
ATOM 1467 C C . ALA A 1 190 ? -2.556 16.539 0.240 1.00 51.62 190 ALA A C 1
ATOM 1469 O O . ALA A 1 190 ? -1.993 16.475 1.327 1.00 51.62 190 ALA A O 1
ATOM 1470 N N . VAL A 1 191 ? -3.022 15.462 -0.402 1.00 56.50 191 VAL A N 1
ATOM 1471 C CA . VAL A 1 191 ? -2.745 14.033 -0.151 1.00 56.50 191 VAL A CA 1
ATOM 1472 C C . VAL A 1 191 ? -2.533 13.649 1.325 1.00 56.50 191 VAL A C 1
ATOM 1474 O O . VAL A 1 191 ? -1.411 13.465 1.798 1.00 56.50 191 VAL A O 1
ATOM 1477 N N . LYS A 1 192 ? -3.636 13.450 2.049 1.00 69.31 192 LYS A N 1
ATOM 1478 C CA . LYS A 1 192 ? -3.632 12.861 3.398 1.00 69.31 192 LYS A CA 1
ATOM 1479 C C . LYS A 1 192 ? -3.409 11.348 3.317 1.00 69.31 192 LYS A C 1
ATOM 1481 O O . LYS A 1 192 ? -3.936 10.704 2.415 1.00 69.31 192 LYS A O 1
ATOM 1486 N N . ASN A 1 193 ? -2.689 10.762 4.277 1.00 85.44 193 ASN A N 1
ATOM 1487 C CA . ASN A 1 193 ? -2.745 9.310 4.471 1.00 85.44 193 ASN A CA 1
ATOM 1488 C C . ASN A 1 193 ? -4.074 8.974 5.142 1.00 85.44 193 ASN A C 1
ATOM 1490 O O . ASN A 1 193 ? -4.389 9.553 6.185 1.00 85.44 193 ASN A O 1
ATOM 1494 N N . TYR A 1 194 ? -4.852 8.058 4.580 1.00 90.00 194 TYR A N 1
ATOM 1495 C CA . TYR A 1 194 ? -6.138 7.711 5.168 1.00 90.00 194 TYR A CA 1
ATOM 1496 C C . TYR A 1 194 ? -6.478 6.235 5.054 1.00 90.00 194 TYR A C 1
ATOM 1498 O O . TYR A 1 194 ? -6.040 5.540 4.140 1.00 90.00 194 TYR A O 1
ATOM 1506 N N . PHE A 1 195 ? -7.289 5.793 6.004 1.00 94.25 195 PHE A N 1
ATOM 1507 C CA . PHE A 1 195 ? -7.955 4.506 6.020 1.00 94.25 195 PHE A CA 1
ATOM 1508 C C . PHE A 1 195 ? -9.439 4.716 5.724 1.00 94.25 195 PHE A C 1
ATOM 1510 O O . PHE A 1 195 ? -10.064 5.596 6.309 1.00 94.25 195 PHE A O 1
ATOM 1517 N N . MET A 1 196 ? -10.008 3.892 4.854 1.00 94.50 196 MET A N 1
ATOM 1518 C CA . MET A 1 196 ? -11.452 3.662 4.772 1.00 94.50 196 MET A CA 1
ATOM 1519 C C . MET A 1 196 ? -11.730 2.288 5.366 1.00 94.50 196 MET A C 1
ATOM 1521 O O . MET A 1 196 ? -11.073 1.330 4.956 1.00 94.50 196 MET A O 1
ATOM 1525 N N . ILE A 1 197 ? -12.636 2.184 6.339 1.00 97.38 197 ILE A N 1
ATOM 1526 C CA . ILE A 1 197 ? -12.800 0.946 7.111 1.00 97.38 197 ILE A CA 1
ATOM 1527 C C . ILE A 1 197 ? -14.249 0.544 7.356 1.00 97.38 197 ILE A C 1
ATOM 1529 O O . ILE A 1 197 ? -15.116 1.384 7.567 1.00 97.38 197 ILE A O 1
ATOM 1533 N N . SER A 1 198 ? -14.462 -0.765 7.430 1.00 97.38 198 SER A N 1
ATOM 1534 C CA . SER A 1 198 ? -15.551 -1.399 8.181 1.00 97.38 198 SER A CA 1
ATOM 1535 C C . SER A 1 198 ? -14.940 -2.443 9.125 1.00 97.38 198 SER A C 1
ATOM 1537 O O . SER A 1 198 ? -13.714 -2.604 9.148 1.00 97.38 198 SER A O 1
ATOM 1539 N N . LYS A 1 199 ? -15.743 -3.183 9.894 1.00 97.94 199 LYS A N 1
ATOM 1540 C CA . LYS A 1 199 ? -15.242 -4.213 10.820 1.00 97.94 199 LYS A CA 1
ATOM 1541 C C . LYS A 1 199 ? -14.305 -5.225 10.153 1.00 97.94 199 LYS A C 1
ATOM 1543 O O . LYS A 1 199 ? -13.283 -5.594 10.729 1.00 97.94 199 LYS A O 1
ATOM 1548 N N . ASN A 1 200 ? -14.622 -5.623 8.923 1.00 98.50 200 ASN A N 1
ATOM 1549 C CA . ASN A 1 200 ? -13.891 -6.653 8.180 1.00 98.50 200 ASN A CA 1
ATOM 1550 C C . ASN A 1 200 ? -13.108 -6.104 6.981 1.00 98.50 200 ASN A C 1
ATOM 1552 O O . ASN A 1 200 ? -12.484 -6.887 6.275 1.00 98.50 200 ASN A O 1
ATOM 1556 N N . TYR A 1 201 ? -13.127 -4.793 6.725 1.00 98.56 201 TYR A N 1
ATOM 1557 C CA . TYR A 1 201 ? -12.496 -4.195 5.544 1.00 98.56 201 TYR A CA 1
ATOM 1558 C C . TYR A 1 201 ? -11.580 -3.026 5.904 1.00 98.56 201 TYR A C 1
ATOM 1560 O O . TYR A 1 201 ? -11.883 -2.233 6.797 1.00 98.56 201 TYR A O 1
ATOM 1568 N N . VAL A 1 202 ? -10.478 -2.893 5.167 1.00 98.56 202 VAL A N 1
ATOM 1569 C CA . VAL A 1 202 ? -9.617 -1.707 5.173 1.00 98.56 202 VAL A CA 1
ATOM 1570 C C . VAL A 1 202 ? -9.164 -1.370 3.757 1.00 98.56 202 VAL A C 1
ATOM 1572 O O . VAL A 1 202 ? -8.725 -2.245 3.019 1.00 98.56 202 VAL A O 1
ATOM 1575 N N . SER A 1 203 ? -9.187 -0.086 3.415 1.00 96.88 203 SER A N 1
ATOM 1576 C CA . SER A 1 203 ? -8.426 0.493 2.309 1.00 96.88 203 SER A CA 1
ATOM 1577 C C . SER A 1 203 ? -7.542 1.616 2.846 1.00 96.88 203 SER A C 1
ATOM 1579 O O . SER A 1 203 ? -8.028 2.701 3.164 1.00 96.88 203 SER A O 1
ATOM 1581 N N . LEU A 1 204 ? -6.238 1.366 2.925 1.00 95.31 204 LEU A N 1
ATOM 1582 C CA . LEU A 1 204 ? -5.210 2.369 3.170 1.00 95.31 204 LEU A CA 1
ATOM 1583 C C . LEU A 1 204 ? -4.782 3.003 1.847 1.00 95.31 204 LEU A C 1
ATOM 1585 O O . LEU A 1 204 ? -4.349 2.315 0.924 1.00 95.31 204 LEU A O 1
ATOM 1589 N N . GLN A 1 205 ? -4.811 4.327 1.811 1.00 90.94 205 GLN A N 1
ATOM 1590 C CA . GLN A 1 205 ? -4.208 5.150 0.772 1.00 90.94 205 GLN A CA 1
ATOM 1591 C C . GLN A 1 205 ? -3.107 5.978 1.421 1.00 90.94 205 GLN A C 1
ATOM 1593 O O . GLN A 1 205 ? -3.370 6.770 2.332 1.00 90.94 205 GLN A O 1
ATOM 1598 N N . SER A 1 206 ? -1.861 5.768 0.998 1.00 86.12 206 SER A N 1
ATOM 1599 C CA . SER A 1 206 ? -0.720 6.433 1.615 1.00 86.12 206 SER A CA 1
ATOM 1600 C C . SER A 1 206 ? 0.281 6.963 0.600 1.00 86.12 206 SER A C 1
ATOM 1602 O O . SER A 1 206 ? 0.657 6.293 -0.367 1.00 86.12 206 SER A O 1
ATOM 1604 N N . ARG A 1 207 ? 0.747 8.184 0.874 1.00 81.19 207 ARG A N 1
ATOM 1605 C CA . ARG A 1 207 ? 1.835 8.844 0.163 1.00 81.19 207 ARG A CA 1
ATOM 1606 C C . ARG A 1 207 ? 2.907 9.265 1.159 1.00 81.19 207 ARG A C 1
ATOM 1608 O O . ARG A 1 207 ? 2.711 10.161 1.976 1.00 81.19 207 ARG A O 1
ATOM 1615 N N . PHE A 1 208 ? 4.084 8.669 1.037 1.00 73.50 208 PHE A N 1
ATOM 1616 C CA . PHE A 1 208 ? 5.253 9.024 1.832 1.00 73.50 208 PHE A CA 1
ATOM 1617 C C . PHE A 1 208 ? 6.279 9.738 0.956 1.00 73.50 208 PHE A C 1
ATOM 1619 O O . PHE A 1 208 ? 7.179 9.113 0.394 1.00 73.50 208 PHE A O 1
ATOM 1626 N N . GLY A 1 209 ? 6.122 11.056 0.814 1.00 71.00 209 GLY A N 1
ATOM 1627 C CA . GLY A 1 209 ? 6.930 11.861 -0.103 1.00 71.00 209 GLY A CA 1
ATOM 1628 C C . GLY A 1 209 ? 6.687 11.445 -1.556 1.00 71.00 209 GLY A C 1
ATOM 1629 O O . GLY A 1 209 ? 5.631 11.733 -2.122 1.00 71.00 209 GLY A O 1
ATOM 1630 N N . PHE A 1 210 ? 7.654 10.733 -2.134 1.00 70.31 210 PHE A N 1
ATOM 1631 C CA . PHE A 1 210 ? 7.656 10.279 -3.531 1.00 70.31 210 PHE A CA 1
ATOM 1632 C C . PHE A 1 210 ? 7.194 8.829 -3.713 1.00 70.31 210 PHE A C 1
ATOM 1634 O O . PHE A 1 210 ? 7.317 8.262 -4.797 1.00 70.31 210 PHE A O 1
ATOM 1641 N N . HIS A 1 211 ? 6.703 8.200 -2.648 1.00 76.00 211 HIS A N 1
ATOM 1642 C CA . HIS A 1 211 ? 6.269 6.807 -2.657 1.00 76.00 211 HIS A CA 1
ATOM 1643 C C . HIS A 1 211 ? 4.776 6.728 -2.436 1.00 76.00 211 HIS A C 1
ATOM 1645 O O . HIS A 1 211 ? 4.261 7.332 -1.495 1.00 76.00 211 HIS A O 1
ATOM 1651 N N . PHE A 1 212 ? 4.116 5.944 -3.274 1.00 84.88 212 PHE A N 1
ATOM 1652 C CA . PHE A 1 212 ? 2.690 5.701 -3.203 1.00 84.88 212 PHE A CA 1
ATOM 1653 C C . PHE A 1 212 ? 2.478 4.236 -2.887 1.00 84.88 212 PHE A C 1
ATOM 1655 O O . PHE A 1 212 ? 3.072 3.362 -3.528 1.00 84.88 212 PHE A O 1
ATOM 1662 N N . CYS A 1 213 ? 1.634 3.974 -1.900 1.00 90.31 213 CYS A N 1
ATOM 1663 C CA . CYS A 1 213 ? 1.190 2.625 -1.635 1.00 90.31 213 CYS A CA 1
ATOM 1664 C C . CYS A 1 213 ? -0.286 2.592 -1.273 1.00 90.31 213 CYS A C 1
ATOM 1666 O O . CYS A 1 213 ? -0.818 3.505 -0.633 1.00 90.31 213 CYS A O 1
ATOM 1668 N N . THR A 1 214 ? -0.929 1.519 -1.707 1.00 94.62 214 THR A N 1
ATOM 1669 C CA . THR A 1 214 ? -2.307 1.207 -1.367 1.00 94.62 214 THR A CA 1
ATOM 1670 C C . THR A 1 214 ? -2.348 -0.190 -0.779 1.00 94.62 214 THR A C 1
ATOM 1672 O O . THR A 1 214 ? -1.690 -1.103 -1.281 1.00 94.62 214 THR A O 1
ATOM 1675 N N . VAL A 1 215 ? -3.083 -0.349 0.316 1.00 98.06 215 VAL A N 1
ATOM 1676 C CA . VAL A 1 215 ? -3.384 -1.659 0.898 1.00 98.06 215 VAL A CA 1
ATOM 1677 C C . VAL A 1 215 ? -4.889 -1.766 0.957 1.00 98.06 215 VAL A C 1
ATOM 1679 O O . VAL A 1 215 ? -5.529 -0.924 1.571 1.00 98.06 215 VAL A O 1
ATOM 1682 N N . GLU A 1 216 ? -5.445 -2.800 0.353 1.00 98.44 216 GLU A N 1
ATOM 1683 C CA . GLU A 1 216 ? -6.842 -3.164 0.511 1.00 98.44 216 GLU A CA 1
ATOM 1684 C C . GLU A 1 216 ? -6.914 -4.566 1.103 1.00 98.44 216 GLU A C 1
ATOM 1686 O O . GLU A 1 216 ? -6.182 -5.453 0.667 1.00 98.44 216 GLU A O 1
ATOM 1691 N N . ALA A 1 217 ? -7.772 -4.784 2.091 1.00 98.75 217 ALA A N 1
ATOM 1692 C CA . ALA A 1 217 ? -8.001 -6.120 2.610 1.00 98.75 217 ALA A CA 1
ATOM 1693 C C . ALA A 1 217 ? -9.427 -6.308 3.109 1.00 98.75 217 ALA A C 1
ATOM 1695 O O . ALA A 1 217 ? -9.989 -5.414 3.744 1.00 98.75 217 ALA A O 1
ATOM 1696 N N . LEU A 1 218 ? -9.953 -7.507 2.870 1.00 98.69 218 LEU A N 1
ATOM 1697 C CA . LEU A 1 218 ? -11.140 -8.039 3.524 1.00 98.69 218 LEU A CA 1
ATOM 1698 C C . LEU A 1 218 ? -10.718 -9.250 4.354 1.00 98.69 218 LEU A C 1
ATOM 1700 O O . LEU A 1 218 ? -10.072 -10.164 3.844 1.00 98.69 218 LEU A O 1
ATOM 1704 N N . VAL A 1 219 ? -11.044 -9.233 5.643 1.00 98.50 219 VAL A N 1
ATOM 1705 C CA . VAL A 1 219 ? -10.686 -10.280 6.601 1.00 98.50 219 VAL A CA 1
ATOM 1706 C C . VAL A 1 219 ? -11.898 -10.597 7.468 1.00 98.50 219 VAL A C 1
ATOM 1708 O O . VAL A 1 219 ? -12.401 -9.738 8.184 1.00 98.50 219 VAL A O 1
ATOM 1711 N N . SER A 1 220 ? -12.351 -11.841 7.387 1.00 97.25 220 SER A N 1
ATOM 1712 C CA . SER A 1 220 ? -13.537 -12.391 8.033 1.00 97.25 220 SER A CA 1
ATOM 1713 C C . SER A 1 220 ? -13.303 -13.852 8.435 1.00 97.25 220 SER A C 1
ATOM 1715 O O . SER A 1 220 ? -12.303 -14.468 8.057 1.00 97.25 220 SER A O 1
ATOM 1717 N N . GLU A 1 221 ? -14.271 -14.445 9.130 1.00 97.06 221 GLU A N 1
ATOM 1718 C CA . GLU A 1 221 ? -14.260 -15.867 9.498 1.00 97.06 221 GLU A CA 1
ATOM 1719 C C . GLU A 1 221 ? -14.323 -16.815 8.284 1.00 97.06 221 GLU A C 1
ATOM 1721 O O . GLU A 1 221 ? -14.005 -17.996 8.406 1.00 97.06 221 GLU A O 1
ATOM 1726 N N . ARG A 1 222 ? -14.727 -16.331 7.100 1.00 97.12 222 ARG A N 1
ATOM 1727 C CA . ARG A 1 222 ? -14.817 -17.141 5.879 1.00 97.12 222 ARG A CA 1
ATOM 1728 C C . ARG A 1 222 ? -13.545 -16.998 5.058 1.00 97.12 222 ARG A C 1
ATOM 1730 O O . ARG A 1 222 ? -13.373 -16.020 4.336 1.00 97.12 222 ARG A O 1
ATOM 1737 N N . ALA A 1 223 ? -12.689 -18.017 5.106 1.00 97.25 223 ALA A N 1
ATOM 1738 C CA . ALA A 1 223 ? -11.410 -18.015 4.398 1.00 97.25 223 ALA A CA 1
ATOM 1739 C C . ALA A 1 223 ? -11.530 -17.656 2.904 1.00 97.25 223 ALA A C 1
ATOM 1741 O O . ALA A 1 223 ? -10.721 -16.876 2.415 1.00 97.25 223 ALA A O 1
ATOM 1742 N N . SER A 1 224 ? -12.560 -18.151 2.208 1.00 97.00 224 SER A N 1
ATOM 1743 C CA . SER A 1 224 ? -12.789 -17.915 0.770 1.00 97.00 224 SER A CA 1
ATOM 1744 C C . SER A 1 224 ? -13.185 -16.483 0.398 1.00 97.00 224 SER A C 1
ATOM 1746 O O . SER A 1 224 ? -13.220 -16.136 -0.776 1.00 97.00 224 SER A O 1
ATOM 1748 N N . GLU A 1 225 ? -13.587 -15.664 1.370 1.00 96.62 225 GLU A N 1
ATOM 1749 C CA . GLU A 1 225 ? -13.890 -14.245 1.138 1.00 96.62 225 GLU A CA 1
ATOM 1750 C C . GLU A 1 225 ? -12.653 -13.373 1.386 1.00 96.62 225 GLU A C 1
ATOM 1752 O O . GLU A 1 225 ? -12.586 -12.229 0.933 1.00 96.62 225 GLU A O 1
ATOM 1757 N N . ASN A 1 226 ? -11.664 -13.906 2.104 1.00 98.56 226 ASN A N 1
ATOM 1758 C CA . ASN A 1 226 ? -10.550 -13.125 2.596 1.00 98.56 226 ASN A CA 1
ATOM 1759 C C . ASN A 1 226 ? -9.540 -12.826 1.495 1.00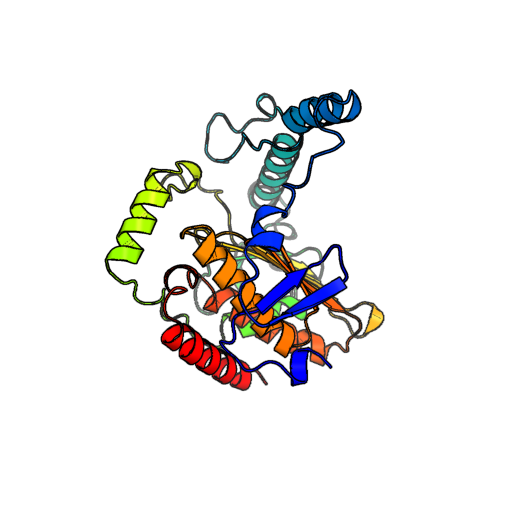 98.56 226 ASN A C 1
ATOM 1761 O O . ASN A 1 226 ? -9.070 -13.724 0.795 1.00 98.56 226 ASN A O 1
ATOM 1765 N N . TYR A 1 227 ? -9.109 -11.567 1.429 1.00 98.75 227 TYR A N 1
ATOM 1766 C CA . TYR A 1 227 ? -8.028 -11.153 0.548 1.00 98.75 227 TYR A CA 1
ATOM 1767 C C . TYR A 1 227 ? -7.210 -9.997 1.124 1.00 98.75 227 TYR A C 1
ATOM 1769 O O . TYR A 1 227 ? -7.691 -9.198 1.924 1.00 98.75 227 TYR A O 1
ATOM 1777 N N . ILE A 1 228 ? -5.966 -9.893 0.664 1.00 98.75 228 ILE A N 1
ATOM 1778 C CA . ILE A 1 228 ? -5.096 -8.728 0.805 1.00 98.75 228 ILE A CA 1
ATOM 1779 C C . ILE A 1 228 ? -4.589 -8.383 -0.592 1.00 98.75 228 ILE A C 1
ATOM 1781 O O . ILE A 1 228 ? -4.044 -9.230 -1.302 1.00 98.75 228 ILE A O 1
ATOM 1785 N N . ALA A 1 229 ? -4.743 -7.126 -0.981 1.00 98.50 229 ALA A N 1
ATOM 1786 C CA . ALA A 1 229 ? -4.187 -6.544 -2.184 1.00 98.50 229 ALA A CA 1
ATOM 1787 C C . ALA A 1 229 ? -3.279 -5.376 -1.801 1.00 98.50 229 ALA A C 1
ATOM 1789 O O . ALA A 1 229 ? -3.649 -4.497 -1.028 1.00 98.50 229 ALA A O 1
ATOM 1790 N N . PHE A 1 230 ? -2.082 -5.357 -2.367 1.00 98.12 230 PHE A N 1
ATOM 1791 C CA . PHE A 1 230 ? -1.102 -4.308 -2.150 1.00 98.12 230 PHE A CA 1
ATOM 1792 C C . PHE A 1 230 ? -0.633 -3.766 -3.489 1.00 98.12 230 PHE A C 1
ATOM 1794 O O . PHE A 1 230 ? -0.319 -4.533 -4.402 1.00 98.12 230 PHE A O 1
ATOM 1801 N N . GLN A 1 231 ? -0.558 -2.446 -3.602 1.00 96.12 231 GLN A N 1
ATOM 1802 C CA . GLN A 1 231 ? 0.087 -1.789 -4.728 1.00 96.12 231 GLN A CA 1
ATOM 1803 C C . GLN A 1 231 ? 1.122 -0.805 -4.216 1.00 96.12 231 GLN A C 1
ATOM 1805 O O . GLN A 1 231 ? 0.921 -0.111 -3.222 1.00 96.12 231 GLN A O 1
ATOM 1810 N N . PHE A 1 232 ? 2.235 -0.741 -4.927 1.00 90.06 232 PHE A N 1
ATOM 1811 C CA . PHE A 1 232 ? 3.380 0.072 -4.574 1.00 90.06 232 PHE A CA 1
ATOM 1812 C C . PHE A 1 232 ? 4.007 0.640 -5.837 1.00 90.06 232 PHE A C 1
ATOM 1814 O O . PHE A 1 232 ? 4.227 -0.086 -6.810 1.00 90.06 232 PHE A O 1
ATOM 1821 N N . LYS A 1 233 ? 4.288 1.944 -5.834 1.00 88.94 233 LYS A N 1
ATOM 1822 C CA . LYS A 1 233 ? 4.947 2.613 -6.956 1.00 88.94 233 LYS A CA 1
ATOM 1823 C C . LYS A 1 233 ? 5.681 3.880 -6.525 1.00 88.94 233 LYS A C 1
ATOM 1825 O O . LYS A 1 233 ? 5.349 4.516 -5.520 1.00 88.94 233 LYS A O 1
ATOM 1830 N N . GLY A 1 234 ? 6.641 4.286 -7.347 1.00 80.06 234 GLY A N 1
ATOM 1831 C CA . GLY A 1 234 ? 7.269 5.596 -7.291 1.00 80.06 234 GLY A CA 1
ATOM 1832 C C . GLY A 1 234 ? 8.591 5.570 -6.549 1.00 80.06 234 GLY A C 1
ATOM 1833 O O . GLY A 1 234 ? 9.103 4.519 -6.167 1.00 80.06 234 GLY A O 1
ATOM 1834 N N . GLY A 1 235 ? 9.174 6.747 -6.367 1.00 77.81 235 GLY A N 1
ATOM 1835 C CA . GLY A 1 235 ? 10.489 6.926 -5.774 1.00 77.81 235 GLY A CA 1
ATOM 1836 C C . GLY A 1 235 ? 11.094 8.277 -6.086 1.00 77.81 235 GLY A C 1
ATOM 1837 O O . GLY A 1 235 ? 10.724 8.902 -7.077 1.00 77.81 235 GLY A O 1
ATOM 1838 N N . ALA A 1 236 ? 11.998 8.703 -5.211 1.00 70.00 236 ALA A N 1
ATOM 1839 C CA . ALA A 1 236 ? 12.721 9.966 -5.328 1.00 70.00 236 ALA A CA 1
ATOM 1840 C C . ALA A 1 236 ? 14.007 9.823 -6.148 1.00 70.00 236 ALA A C 1
ATOM 1842 O O . ALA A 1 236 ? 14.622 10.827 -6.473 1.00 70.00 236 ALA A O 1
ATOM 1843 N N . ALA A 1 237 ? 14.440 8.580 -6.380 1.00 79.50 237 ALA A N 1
ATOM 1844 C CA . ALA A 1 237 ? 15.648 8.251 -7.117 1.00 79.50 237 ALA A CA 1
ATOM 1845 C C . ALA A 1 237 ? 15.362 7.895 -8.587 1.00 79.50 237 ALA A C 1
ATOM 1847 O O . ALA A 1 237 ? 14.212 7.661 -8.983 1.00 79.50 237 ALA A O 1
ATOM 1848 N N . ASN A 1 238 ? 16.445 7.745 -9.355 1.00 82.56 238 ASN A N 1
ATOM 1849 C CA . ASN A 1 238 ? 16.414 7.289 -10.738 1.00 82.56 238 ASN A CA 1
ATOM 1850 C C . ASN A 1 238 ? 15.658 5.959 -10.926 1.00 82.56 238 ASN A C 1
ATOM 1852 O O . ASN A 1 238 ? 15.510 5.145 -10.009 1.00 82.56 238 ASN A O 1
ATOM 1856 N N . MET A 1 239 ? 15.197 5.716 -12.157 1.00 85.69 239 MET A N 1
ATOM 1857 C CA . MET A 1 239 ? 14.361 4.555 -12.480 1.00 85.69 239 MET A CA 1
ATOM 1858 C C . MET A 1 239 ? 14.994 3.218 -12.066 1.00 85.69 239 MET A C 1
ATOM 1860 O O . MET A 1 239 ? 14.303 2.365 -11.514 1.00 85.69 239 MET A O 1
ATOM 1864 N N . GLU A 1 240 ? 16.300 3.048 -12.280 1.00 87.56 240 GLU A N 1
ATOM 1865 C CA . GLU A 1 240 ? 17.032 1.829 -11.920 1.00 87.56 240 GLU A CA 1
ATOM 1866 C C . GLU A 1 240 ? 16.899 1.508 -10.424 1.00 87.56 240 GLU A C 1
ATOM 1868 O O . GLU A 1 240 ? 16.493 0.406 -10.051 1.00 87.56 240 GLU A O 1
ATOM 1873 N N . ARG A 1 241 ? 17.140 2.494 -9.554 1.00 85.94 241 ARG A N 1
ATOM 1874 C CA . ARG A 1 241 ? 17.014 2.341 -8.098 1.00 85.94 241 ARG A CA 1
ATOM 1875 C C . ARG A 1 241 ? 15.580 2.075 -7.653 1.00 85.94 241 ARG A C 1
ATOM 1877 O O . ARG A 1 241 ? 15.359 1.279 -6.737 1.00 85.94 241 ARG A O 1
ATOM 1884 N N . ARG A 1 242 ? 14.594 2.698 -8.305 1.00 88.12 242 ARG A N 1
ATOM 1885 C CA . ARG A 1 242 ? 13.173 2.442 -8.013 1.00 88.12 242 ARG A CA 1
ATOM 1886 C C . ARG A 1 242 ? 12.767 1.015 -8.370 1.00 88.12 242 ARG A C 1
ATOM 1888 O O . ARG A 1 242 ? 12.091 0.372 -7.569 1.00 88.12 242 ARG A O 1
ATOM 1895 N N . VAL A 1 243 ? 13.229 0.501 -9.513 1.00 90.75 243 VAL A N 1
ATOM 1896 C CA . VAL A 1 243 ? 13.012 -0.896 -9.930 1.00 90.75 243 VAL A CA 1
ATOM 1897 C C . VAL A 1 243 ? 13.675 -1.864 -8.950 1.00 90.75 243 VAL A C 1
ATOM 1899 O O . VAL A 1 243 ? 13.045 -2.838 -8.537 1.00 90.75 243 VAL A O 1
ATOM 1902 N N . LEU A 1 244 ? 14.914 -1.589 -8.525 1.00 90.31 244 LEU A N 1
ATOM 1903 C CA . LEU A 1 244 ? 15.603 -2.411 -7.526 1.00 90.31 244 LEU A CA 1
ATOM 1904 C C . LEU A 1 244 ? 14.819 -2.468 -6.215 1.00 90.31 244 LEU A C 1
ATOM 1906 O O . LEU A 1 244 ? 14.633 -3.550 -5.663 1.00 90.31 244 LEU A O 1
ATOM 1910 N N . ARG A 1 245 ? 14.305 -1.331 -5.735 1.00 91.06 245 ARG A N 1
ATOM 1911 C CA . ARG A 1 245 ? 13.464 -1.306 -4.535 1.00 91.06 245 ARG A CA 1
ATOM 1912 C C . ARG A 1 245 ? 12.170 -2.090 -4.724 1.00 91.06 245 ARG A C 1
ATOM 1914 O O . ARG A 1 245 ? 11.803 -2.850 -3.837 1.00 91.06 245 ARG A O 1
ATOM 1921 N N . ALA A 1 246 ? 11.473 -1.906 -5.845 1.00 93.00 246 ALA A N 1
ATOM 1922 C CA . ALA A 1 246 ? 10.246 -2.647 -6.121 1.00 93.00 246 ALA A CA 1
ATOM 1923 C C . ALA A 1 246 ? 10.508 -4.162 -6.090 1.00 93.00 246 ALA A C 1
ATOM 1925 O O . ALA A 1 246 ? 9.746 -4.896 -5.466 1.00 93.00 246 ALA A O 1
ATOM 1926 N N . ARG A 1 247 ? 11.631 -4.614 -6.666 1.00 93.38 247 ARG A N 1
ATOM 1927 C CA . ARG A 1 247 ? 12.076 -6.011 -6.581 1.00 93.38 247 ARG A CA 1
ATOM 1928 C C . ARG A 1 247 ? 12.372 -6.446 -5.148 1.00 93.38 247 ARG A C 1
ATOM 1930 O O . ARG A 1 247 ? 11.828 -7.447 -4.716 1.00 93.38 247 ARG A O 1
ATOM 1937 N N . PHE A 1 248 ? 13.129 -5.658 -4.390 1.00 93.38 248 PHE A N 1
ATOM 1938 C CA . PHE A 1 248 ? 13.423 -5.948 -2.984 1.00 93.38 248 PHE A CA 1
ATOM 1939 C C . PHE A 1 248 ? 12.151 -6.154 -2.143 1.00 93.38 248 PHE A C 1
ATOM 1941 O O . PHE A 1 248 ? 12.056 -7.111 -1.377 1.00 93.38 248 PHE A O 1
ATOM 1948 N N . VAL A 1 249 ? 11.151 -5.280 -2.306 1.00 94.31 249 VAL A N 1
ATOM 1949 C CA . VAL A 1 249 ? 9.862 -5.410 -1.607 1.00 94.31 249 VAL A CA 1
ATOM 1950 C C . VAL A 1 249 ? 9.095 -6.639 -2.096 1.00 94.31 249 VAL A C 1
ATOM 1952 O O . VAL A 1 249 ? 8.495 -7.342 -1.286 1.00 94.31 249 VAL A O 1
ATOM 1955 N N . ALA A 1 250 ? 9.125 -6.926 -3.400 1.00 95.69 250 ALA A N 1
ATOM 1956 C CA . ALA A 1 250 ? 8.482 -8.109 -3.962 1.00 95.69 250 ALA A CA 1
ATOM 1957 C C . ALA A 1 250 ? 9.076 -9.408 -3.404 1.00 95.69 250 ALA A C 1
ATOM 1959 O O . ALA A 1 250 ? 8.315 -10.297 -3.032 1.00 95.69 250 ALA A O 1
ATOM 1960 N N . ASP A 1 251 ? 10.403 -9.491 -3.313 1.00 94.81 251 ASP A N 1
ATOM 1961 C CA . ASP A 1 251 ? 11.116 -10.664 -2.810 1.00 94.81 251 ASP A CA 1
ATOM 1962 C C . ASP A 1 251 ? 10.779 -10.916 -1.333 1.00 94.81 251 ASP A C 1
ATOM 1964 O O . ASP A 1 251 ? 10.539 -12.054 -0.941 1.00 94.81 251 ASP A O 1
ATOM 1968 N N . LEU A 1 252 ? 10.695 -9.859 -0.512 1.00 95.19 252 LEU A N 1
ATOM 1969 C CA . LEU A 1 252 ? 10.232 -9.975 0.876 1.00 95.19 252 LEU A CA 1
ATOM 1970 C C . LEU A 1 252 ? 8.780 -10.455 0.946 1.00 95.19 252 LEU A C 1
ATOM 1972 O O . LEU A 1 252 ? 8.475 -11.376 1.690 1.00 95.19 252 LEU A O 1
ATOM 1976 N N . LEU A 1 253 ? 7.876 -9.866 0.161 1.00 96.19 253 LEU A N 1
ATOM 1977 C CA . LEU A 1 253 ? 6.464 -10.255 0.164 1.00 96.19 253 LEU A CA 1
ATOM 1978 C C . LEU A 1 253 ? 6.252 -11.718 -0.261 1.00 96.19 253 LEU A C 1
ATOM 1980 O O . LEU A 1 253 ? 5.389 -12.389 0.303 1.00 96.19 253 LEU A O 1
ATOM 1984 N N . GLN A 1 254 ? 7.047 -12.230 -1.203 1.00 96.44 254 GLN A N 1
ATOM 1985 C CA . GLN A 1 254 ? 6.999 -13.637 -1.610 1.00 96.44 254 GLN A CA 1
ATOM 1986 C C . GLN A 1 254 ? 7.371 -14.597 -0.469 1.00 96.44 254 GLN A C 1
ATOM 1988 O O . GLN A 1 254 ? 6.753 -15.654 -0.356 1.00 96.44 254 GLN A O 1
ATOM 1993 N N . GLU A 1 255 ? 8.304 -14.229 0.421 1.00 94.56 255 GLU A N 1
ATOM 1994 C CA . GLU A 1 255 ? 8.608 -15.031 1.625 1.00 94.56 255 GLU A CA 1
ATOM 1995 C C . GLU A 1 255 ? 7.421 -15.125 2.594 1.00 94.56 255 GLU A C 1
ATOM 1997 O O . GLU A 1 255 ? 7.337 -16.058 3.391 1.00 94.56 255 GLU A O 1
ATOM 2002 N N . PHE A 1 256 ? 6.481 -14.182 2.503 1.00 95.19 256 PHE A N 1
ATOM 2003 C CA . PHE A 1 256 ? 5.257 -14.141 3.299 1.00 95.19 256 PHE A CA 1
ATOM 2004 C C . PHE A 1 256 ? 4.010 -14.517 2.479 1.00 95.19 256 PHE A C 1
ATOM 2006 O O . PHE A 1 256 ? 2.912 -14.043 2.767 1.00 95.19 256 PHE A O 1
ATOM 2013 N N . ASP A 1 257 ? 4.175 -15.399 1.485 1.00 96.50 257 ASP A N 1
ATOM 2014 C CA . ASP A 1 257 ? 3.120 -16.039 0.676 1.00 96.50 257 ASP A CA 1
ATOM 2015 C C . ASP A 1 257 ? 2.354 -15.126 -0.295 1.00 96.50 257 ASP A C 1
ATOM 2017 O O . ASP A 1 257 ? 1.334 -15.533 -0.859 1.00 96.50 257 ASP A O 1
ATOM 2021 N N . PHE A 1 258 ? 2.805 -13.892 -0.517 1.00 97.88 258 PHE A N 1
ATOM 2022 C CA . PHE A 1 258 ? 2.148 -13.022 -1.486 1.00 97.88 258 PHE A CA 1
ATOM 2023 C C . PHE A 1 258 ? 2.532 -13.386 -2.921 1.00 97.88 258 PHE A C 1
ATOM 2025 O O . PHE A 1 258 ? 3.708 -13.488 -3.275 1.00 97.88 258 PHE A O 1
ATOM 2032 N N . ASN A 1 259 ? 1.530 -13.440 -3.796 1.00 97.81 259 ASN A N 1
ATOM 2033 C CA . ASN A 1 259 ? 1.740 -13.493 -5.235 1.00 97.81 259 ASN A CA 1
ATOM 2034 C C . ASN A 1 259 ? 2.057 -12.089 -5.748 1.00 97.81 259 ASN A C 1
ATOM 2036 O O . ASN A 1 259 ? 1.184 -11.218 -5.751 1.00 97.81 259 ASN A O 1
ATOM 2040 N N . THR A 1 260 ? 3.290 -11.860 -6.195 1.00 97.31 260 THR A N 1
ATOM 2041 C CA . THR A 1 260 ? 3.747 -10.542 -6.652 1.00 97.31 260 THR A CA 1
ATOM 2042 C C . THR A 1 260 ? 3.859 -10.462 -8.174 1.00 97.31 260 THR A C 1
ATOM 2044 O O . THR A 1 260 ? 4.169 -11.434 -8.863 1.00 97.31 260 THR A O 1
ATOM 2047 N N . ARG A 1 261 ? 3.600 -9.275 -8.727 1.00 97.12 261 ARG A N 1
ATOM 2048 C CA . ARG A 1 261 ? 3.860 -8.921 -10.127 1.00 97.12 261 ARG A CA 1
ATOM 2049 C C . ARG A 1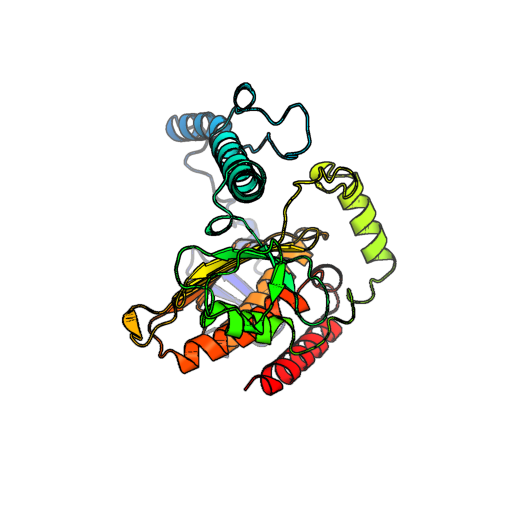 261 ? 4.578 -7.584 -10.169 1.00 97.12 261 ARG A C 1
ATOM 2051 O O . ARG A 1 261 ? 4.140 -6.623 -9.538 1.00 97.12 261 ARG A O 1
ATOM 2058 N N . LEU A 1 262 ? 5.659 -7.538 -10.938 1.00 94.44 262 LEU A N 1
ATOM 2059 C CA . LEU A 1 262 ? 6.478 -6.351 -11.138 1.00 94.44 262 LEU A CA 1
ATOM 2060 C C . LEU A 1 262 ? 6.362 -5.863 -12.577 1.00 94.44 262 LEU A C 1
ATOM 2062 O O . LEU A 1 262 ? 6.465 -6.646 -13.522 1.00 94.44 262 LEU A O 1
ATOM 2066 N N . ARG A 1 263 ? 6.205 -4.553 -12.734 1.00 92.06 263 ARG A N 1
ATOM 2067 C CA . ARG A 1 263 ? 6.324 -3.847 -14.006 1.00 92.06 263 ARG A CA 1
ATOM 2068 C C . ARG A 1 263 ? 7.099 -2.560 -13.762 1.00 92.06 263 ARG A C 1
ATOM 2070 O O . ARG A 1 263 ? 6.540 -1.596 -13.249 1.00 92.06 263 ARG A O 1
ATOM 2077 N N . GLU A 1 264 ? 8.377 -2.564 -14.133 1.00 91.19 264 GLU A N 1
ATOM 2078 C CA . GLU A 1 264 ? 9.318 -1.477 -13.829 1.00 91.19 264 GLU A CA 1
ATOM 2079 C C . GLU A 1 264 ? 9.369 -1.181 -12.317 1.00 91.19 264 GLU A C 1
ATOM 2081 O O . GLU A 1 264 ? 9.732 -2.062 -11.540 1.00 91.19 264 GLU A O 1
ATOM 2086 N N . ASP A 1 265 ? 9.005 0.032 -11.896 1.00 90.69 265 ASP A N 1
ATOM 2087 C CA . ASP A 1 265 ? 8.942 0.456 -10.496 1.00 90.69 265 ASP A CA 1
ATOM 2088 C C . ASP A 1 265 ? 7.575 0.207 -9.835 1.00 90.69 265 ASP A C 1
ATOM 2090 O O . ASP A 1 265 ? 7.366 0.576 -8.678 1.00 90.69 265 ASP A O 1
ATOM 2094 N N . SER A 1 266 ? 6.635 -0.399 -10.563 1.00 92.50 266 SER A N 1
ATOM 2095 C CA . SER A 1 266 ? 5.308 -0.743 -10.067 1.00 92.50 266 SER A CA 1
ATOM 2096 C C . SER A 1 266 ? 5.272 -2.192 -9.594 1.00 92.50 266 SER A C 1
ATOM 2098 O O . SER A 1 266 ? 5.563 -3.122 -10.348 1.00 92.50 266 SER A O 1
ATOM 2100 N N . LEU A 1 267 ? 4.867 -2.378 -8.343 1.00 95.81 267 LEU A N 1
ATOM 2101 C CA . LEU A 1 267 ? 4.653 -3.666 -7.701 1.00 95.81 267 LEU A CA 1
ATOM 2102 C C . LEU A 1 267 ? 3.175 -3.810 -7.343 1.00 95.81 267 LEU A C 1
ATOM 2104 O O . LEU A 1 267 ? 2.592 -2.931 -6.712 1.00 95.81 267 LEU A O 1
ATOM 2108 N N . THR A 1 268 ? 2.588 -4.946 -7.702 1.00 97.56 268 THR A N 1
ATOM 2109 C CA . THR A 1 268 ? 1.301 -5.398 -7.166 1.00 97.56 268 THR A CA 1
ATOM 2110 C C . THR A 1 268 ? 1.488 -6.734 -6.467 1.00 97.56 268 THR A C 1
ATOM 2112 O O . THR A 1 268 ? 2.143 -7.613 -7.028 1.00 97.56 268 THR A O 1
ATOM 2115 N N . ALA A 1 269 ? 0.900 -6.915 -5.292 1.00 98.06 269 ALA A N 1
ATOM 2116 C CA . ALA A 1 269 ? 0.930 -8.167 -4.549 1.00 98.06 269 ALA A CA 1
ATOM 2117 C C . ALA A 1 269 ? -0.481 -8.563 -4.098 1.00 98.06 269 ALA A C 1
ATOM 2119 O O . ALA A 1 269 ? -1.285 -7.693 -3.761 1.00 98.06 269 ALA A O 1
ATOM 2120 N N . ARG A 1 270 ? -0.792 -9.862 -4.117 1.00 98.12 270 ARG A N 1
ATOM 2121 C CA . ARG A 1 270 ? -2.108 -10.388 -3.731 1.00 98.12 270 ARG A CA 1
ATOM 2122 C C . ARG A 1 270 ? -1.987 -11.682 -2.930 1.00 98.12 270 ARG A C 1
ATOM 2124 O O . ARG A 1 270 ? -1.123 -12.506 -3.223 1.00 98.12 270 ARG A O 1
ATOM 2131 N N . LEU A 1 271 ? -2.860 -11.849 -1.944 1.00 98.06 271 LEU A N 1
ATOM 2132 C CA . LEU A 1 271 ? -2.989 -13.043 -1.112 1.00 98.06 271 LEU A CA 1
ATOM 2133 C C . LEU A 1 271 ? -4.475 -13.256 -0.803 1.00 98.06 271 LEU A C 1
ATOM 2135 O O . LEU A 1 271 ? -5.148 -12.298 -0.440 1.00 98.06 271 LEU A O 1
ATOM 2139 N N . GLU A 1 272 ? -4.989 -14.472 -0.979 1.00 98.06 272 GLU A N 1
ATOM 2140 C CA . GLU A 1 272 ? -6.425 -14.798 -0.909 1.00 98.06 272 GLU A CA 1
ATOM 2141 C C . GLU A 1 272 ? -6.645 -16.179 -0.291 1.00 98.06 272 GLU A C 1
ATOM 2143 O O . GLU A 1 272 ? -5.692 -16.954 -0.185 1.00 98.06 272 GLU A O 1
ATOM 2148 N N . ASP A 1 273 ? -7.894 -16.494 0.058 1.00 97.25 273 ASP A N 1
ATOM 2149 C CA . ASP A 1 273 ? -8.349 -17.842 0.422 1.00 97.25 273 ASP A CA 1
ATOM 2150 C C . ASP A 1 273 ? -7.649 -18.425 1.663 1.00 97.25 273 ASP A C 1
ATOM 2152 O O . ASP A 1 273 ? -7.277 -19.602 1.710 1.00 97.25 273 ASP A O 1
ATOM 2156 N N . ARG A 1 274 ? -7.435 -17.596 2.695 1.00 98.19 274 ARG A N 1
ATOM 2157 C CA . ARG A 1 274 ? -6.795 -18.007 3.958 1.00 98.19 274 ARG A CA 1
ATOM 2158 C C . ARG A 1 274 ? -7.606 -17.598 5.180 1.00 98.19 274 ARG A C 1
ATOM 2160 O O . ARG A 1 274 ? -8.328 -16.604 5.182 1.00 98.19 274 ARG A O 1
ATOM 2167 N N . GLU A 1 275 ? -7.423 -18.366 6.248 1.00 98.25 275 GLU A N 1
ATOM 2168 C CA . GLU A 1 275 ? -8.045 -18.147 7.555 1.00 98.25 275 GLU A CA 1
ATOM 2169 C C . GLU A 1 275 ? -7.729 -16.764 8.141 1.00 98.25 275 GLU A C 1
ATOM 2171 O O . GLU A 1 275 ? -6.627 -16.237 7.971 1.00 98.25 275 GLU A O 1
ATOM 2176 N N . GLN A 1 276 ? -8.674 -16.205 8.899 1.00 98.12 276 GLN A N 1
ATOM 2177 C CA . GLN A 1 276 ? -8.580 -14.864 9.485 1.00 98.12 276 GLN A CA 1
ATOM 2178 C C . GLN A 1 276 ? -7.253 -14.606 10.218 1.00 98.12 276 GLN A C 1
ATOM 2180 O O . GLN A 1 276 ? -6.584 -13.606 9.958 1.00 98.12 276 GLN A O 1
ATOM 2185 N N . SER A 1 277 ? -6.840 -15.514 11.106 1.00 97.50 277 SER A N 1
ATOM 2186 C CA . SER A 1 277 ? -5.622 -15.348 11.912 1.00 97.50 277 SER A CA 1
ATOM 2187 C C . SER A 1 277 ? -4.358 -15.258 11.053 1.00 97.50 277 SER A C 1
ATOM 2189 O O . SER A 1 277 ? -3.446 -14.482 11.351 1.00 97.50 277 SER A O 1
ATOM 2191 N N . PHE A 1 278 ? -4.324 -16.011 9.951 1.00 97.81 278 PHE A N 1
ATOM 2192 C CA . PHE A 1 278 ? -3.251 -15.955 8.969 1.00 97.81 278 PHE A CA 1
ATOM 2193 C C . PHE A 1 278 ? -3.243 -14.601 8.247 1.00 97.81 278 PHE A C 1
ATOM 2195 O O . PHE A 1 278 ? -2.191 -13.971 8.130 1.00 97.81 278 PHE A O 1
ATOM 2202 N N . MET A 1 279 ? -4.415 -14.118 7.827 1.00 98.38 279 MET A N 1
ATOM 2203 C CA . MET A 1 279 ? -4.565 -12.826 7.149 1.00 98.38 279 MET A CA 1
ATOM 2204 C C . MET A 1 279 ? -4.148 -11.653 8.035 1.00 98.38 279 MET A C 1
ATOM 2206 O O . MET A 1 279 ? -3.375 -10.797 7.606 1.00 98.38 279 MET A O 1
ATOM 2210 N N . GLU A 1 280 ? -4.588 -11.634 9.294 1.00 98.25 280 GLU A N 1
ATOM 2211 C CA . GLU A 1 280 ? -4.171 -10.628 10.273 1.00 98.25 280 GLU A CA 1
ATOM 2212 C C . GLU A 1 280 ? -2.652 -10.613 10.454 1.00 98.25 280 GLU A C 1
ATOM 2214 O O . GLU A 1 280 ? -2.027 -9.553 10.522 1.00 98.25 280 GLU A O 1
ATOM 2219 N N . HIS A 1 281 ? -2.033 -11.790 10.521 1.00 96.81 281 HIS A N 1
ATOM 2220 C CA . HIS A 1 281 ? -0.589 -11.874 10.641 1.00 96.81 281 HIS A CA 1
ATOM 2221 C C . HIS A 1 281 ? 0.112 -11.313 9.386 1.00 96.81 281 HIS A C 1
ATOM 2223 O O . HIS A 1 281 ? 1.016 -10.486 9.513 1.00 96.81 281 HIS A O 1
ATOM 2229 N N . ARG A 1 282 ? -0.341 -11.660 8.174 1.00 97.88 282 ARG A N 1
ATOM 2230 C CA . ARG A 1 282 ? 0.216 -11.107 6.924 1.00 97.88 282 ARG A CA 1
ATOM 2231 C C . ARG A 1 282 ? -0.013 -9.601 6.775 1.00 97.88 282 ARG A C 1
ATOM 2233 O O . ARG A 1 282 ? 0.862 -8.908 6.259 1.00 97.88 282 ARG A O 1
ATOM 2240 N N . LEU A 1 283 ? -1.109 -9.063 7.310 1.00 98.31 283 LEU A N 1
ATOM 2241 C CA . LEU A 1 283 ? -1.328 -7.616 7.393 1.00 98.31 283 LEU A CA 1
ATOM 2242 C C . LEU A 1 283 ? -0.338 -6.915 8.327 1.00 98.31 283 LEU A C 1
ATOM 2244 O O . LEU A 1 283 ? 0.116 -5.822 7.999 1.00 98.31 283 LEU A O 1
ATOM 2248 N N . ARG A 1 284 ? 0.061 -7.533 9.448 1.00 97.88 284 ARG A N 1
ATOM 2249 C CA . ARG A 1 284 ? 1.121 -6.977 10.313 1.00 97.88 284 ARG A CA 1
ATOM 2250 C C . ARG A 1 284 ? 2.454 -6.902 9.571 1.00 97.88 284 ARG A C 1
ATOM 2252 O O . ARG A 1 284 ? 3.118 -5.870 9.619 1.00 97.88 284 ARG A O 1
ATOM 2259 N N . VAL A 1 285 ? 2.820 -7.959 8.844 1.00 96.81 285 VAL A N 1
ATOM 2260 C CA . VAL A 1 285 ? 4.024 -7.955 7.996 1.00 96.81 285 VAL A CA 1
ATOM 2261 C C . VAL A 1 285 ? 3.956 -6.822 6.973 1.00 96.81 285 VAL A C 1
ATOM 2263 O O . VAL A 1 285 ? 4.884 -6.023 6.857 1.00 96.81 285 VAL A O 1
ATOM 2266 N N . LEU A 1 286 ? 2.832 -6.711 6.265 1.00 96.44 286 LEU A N 1
ATOM 2267 C CA . LEU A 1 286 ? 2.643 -5.678 5.254 1.00 96.44 286 LEU A CA 1
ATOM 2268 C C . LEU A 1 286 ? 2.705 -4.265 5.853 1.00 96.44 286 LEU A C 1
ATOM 2270 O O . LEU A 1 286 ? 3.326 -3.382 5.269 1.00 96.44 286 LEU A O 1
ATOM 2274 N N . GLY A 1 287 ? 2.127 -4.059 7.038 1.00 95.19 287 GLY A N 1
ATOM 2275 C CA . GLY A 1 287 ? 2.181 -2.787 7.758 1.00 95.19 287 GLY A CA 1
ATOM 2276 C C . GLY A 1 287 ? 3.604 -2.368 8.113 1.00 95.19 287 GLY A C 1
ATOM 2277 O O . GLY A 1 287 ? 3.961 -1.204 7.931 1.00 95.19 287 GLY A O 1
ATOM 2278 N N . TYR A 1 288 ? 4.435 -3.319 8.548 1.00 94.31 288 TYR A N 1
ATOM 2279 C CA . TYR A 1 288 ? 5.860 -3.073 8.765 1.00 94.31 288 TYR A CA 1
ATOM 2280 C C . TYR A 1 288 ? 6.542 -2.662 7.453 1.00 94.31 288 TYR A C 1
ATOM 2282 O O . TYR A 1 288 ? 7.193 -1.618 7.389 1.00 94.31 288 TYR A O 1
ATOM 2290 N N . LEU A 1 289 ? 6.337 -3.416 6.367 1.00 93.06 289 LEU A N 1
ATOM 2291 C CA . LEU A 1 289 ? 6.960 -3.110 5.075 1.00 93.06 289 LEU A CA 1
ATOM 2292 C C . LEU A 1 289 ? 6.572 -1.715 4.565 1.00 93.06 289 LEU A C 1
ATOM 2294 O O . LEU A 1 289 ? 7.454 -0.948 4.190 1.00 93.06 289 LEU A O 1
ATOM 2298 N N . VAL A 1 290 ? 5.293 -1.336 4.651 1.00 90.00 290 VAL A N 1
ATOM 2299 C CA . VAL A 1 290 ? 4.787 -0.005 4.259 1.00 90.00 290 VAL A CA 1
ATOM 2300 C C . VAL A 1 290 ? 5.582 1.141 4.904 1.00 90.00 290 VAL A C 1
ATOM 2302 O O . VAL A 1 290 ? 5.827 2.162 4.257 1.00 90.00 290 VAL A O 1
ATOM 2305 N N . ILE A 1 291 ? 6.012 0.984 6.158 1.00 87.38 291 ILE A N 1
ATOM 2306 C CA . ILE A 1 291 ? 6.787 1.999 6.883 1.00 87.38 291 ILE A CA 1
ATOM 2307 C C . ILE A 1 291 ? 8.288 1.870 6.618 1.00 87.38 291 ILE A C 1
ATOM 2309 O O . ILE A 1 291 ? 8.958 2.868 6.351 1.00 87.38 291 ILE A O 1
ATOM 2313 N N . HIS A 1 292 ? 8.827 0.656 6.660 1.00 87.00 292 HIS A N 1
ATOM 2314 C CA . HIS A 1 292 ? 10.272 0.432 6.666 1.00 87.00 292 HIS A CA 1
ATOM 2315 C C . HIS A 1 292 ? 10.901 0.380 5.268 1.00 87.00 292 HIS A C 1
ATOM 2317 O O . HIS A 1 292 ? 12.125 0.424 5.148 1.00 87.00 292 HIS A O 1
ATOM 2323 N N . THR A 1 293 ? 10.098 0.369 4.200 1.00 85.25 293 THR A N 1
ATOM 2324 C CA . THR A 1 293 ? 10.587 0.478 2.815 1.00 85.25 293 THR A CA 1
ATOM 2325 C C . THR A 1 293 ? 10.498 1.903 2.259 1.00 85.25 293 THR A C 1
ATOM 2327 O O . THR A 1 293 ? 10.807 2.138 1.087 1.00 85.25 293 THR A O 1
ATOM 2330 N N . ARG A 1 294 ? 10.081 2.879 3.077 1.00 76.69 294 ARG A N 1
ATOM 2331 C CA . ARG A 1 294 ? 10.061 4.302 2.708 1.00 76.69 294 ARG A CA 1
ATOM 2332 C C . ARG A 1 294 ? 11.483 4.785 2.412 1.00 76.69 294 ARG A C 1
ATOM 2334 O O . ARG A 1 294 ? 12.388 4.552 3.205 1.00 76.69 294 ARG A O 1
ATOM 2341 N N . GLN A 1 295 ? 11.670 5.469 1.280 1.00 70.19 295 GLN A N 1
ATOM 2342 C CA . GLN A 1 295 ? 12.945 6.068 0.844 1.00 70.19 295 GLN A CA 1
ATOM 2343 C C . GLN A 1 295 ? 14.109 5.077 0.684 1.00 70.19 295 GLN A C 1
ATOM 2345 O O . GLN A 1 295 ? 15.259 5.485 0.525 1.00 70.19 295 GLN A O 1
ATOM 2350 N N . LEU A 1 296 ? 13.830 3.768 0.670 1.00 78.94 296 LEU A N 1
ATOM 2351 C CA . LEU A 1 296 ? 14.864 2.739 0.541 1.00 78.94 296 LEU A CA 1
ATOM 2352 C C . LEU A 1 296 ? 15.588 2.796 -0.816 1.00 78.94 296 LEU A C 1
ATOM 2354 O O . LEU A 1 296 ? 16.749 2.420 -0.913 1.00 78.94 296 LEU A O 1
ATOM 2358 N N . ASP A 1 297 ? 14.939 3.348 -1.842 1.00 70.81 297 ASP A N 1
ATOM 2359 C CA . ASP A 1 297 ? 15.456 3.563 -3.199 1.00 70.81 297 ASP A CA 1
ATOM 2360 C C . ASP A 1 297 ? 16.717 4.427 -3.191 1.00 70.81 297 ASP A C 1
ATOM 2362 O O . ASP A 1 297 ? 17.594 4.254 -4.034 1.00 70.81 297 ASP A O 1
ATOM 2366 N N . MET A 1 298 ? 16.869 5.288 -2.185 1.00 70.94 298 MET A N 1
ATOM 2367 C CA . MET A 1 298 ? 18.055 6.123 -2.016 1.00 70.94 298 MET A CA 1
ATOM 2368 C C . MET A 1 298 ? 19.321 5.317 -1.665 1.00 70.94 298 MET A C 1
ATOM 2370 O O . MET A 1 298 ? 20.425 5.805 -1.899 1.00 70.94 298 MET A O 1
ATOM 2374 N N . ALA A 1 299 ? 19.174 4.087 -1.157 1.00 73.38 299 ALA A N 1
ATOM 2375 C CA . ALA A 1 299 ? 20.267 3.211 -0.722 1.00 73.38 299 ALA A CA 1
ATOM 2376 C C . ALA A 1 299 ? 20.467 1.962 -1.607 1.00 73.38 299 ALA A C 1
ATOM 2378 O O . ALA A 1 299 ? 21.349 1.153 -1.332 1.00 73.38 299 ALA A O 1
ATOM 2379 N N . MET A 1 300 ? 19.695 1.801 -2.692 1.00 75.31 300 MET A N 1
ATOM 2380 C CA . MET A 1 300 ? 19.662 0.562 -3.494 1.00 75.31 300 MET A CA 1
ATOM 2381 C C . MET A 1 300 ? 20.902 0.294 -4.375 1.00 75.31 300 MET A C 1
ATOM 2383 O O . MET A 1 300 ? 20.845 -0.566 -5.246 1.00 75.31 300 MET A O 1
ATOM 2387 N N . THR A 1 301 ? 22.021 1.000 -4.189 1.00 72.19 301 THR A N 1
ATOM 2388 C CA . THR A 1 301 ? 23.262 0.769 -4.964 1.00 72.19 301 THR A CA 1
ATOM 2389 C C . THR A 1 301 ? 24.346 -0.002 -4.215 1.00 72.19 301 THR A C 1
ATOM 2391 O O . THR A 1 301 ? 25.365 -0.323 -4.817 1.00 72.19 301 THR A O 1
ATOM 2394 N N . ASP A 1 302 ? 24.145 -0.312 -2.933 1.00 76.56 302 ASP A N 1
ATOM 2395 C CA . ASP A 1 302 ? 25.088 -1.092 -2.126 1.00 76.56 302 ASP A CA 1
ATOM 2396 C C . ASP A 1 302 ? 24.488 -2.463 -1.776 1.00 76.56 302 ASP A C 1
ATOM 2398 O O . ASP A 1 302 ? 23.594 -2.582 -0.937 1.00 76.56 302 ASP A O 1
ATOM 2402 N N . ALA A 1 303 ? 24.985 -3.515 -2.432 1.00 76.56 303 ALA A N 1
ATOM 2403 C CA . ALA A 1 303 ? 24.497 -4.882 -2.254 1.00 76.56 303 ALA A CA 1
ATOM 2404 C C . ALA A 1 303 ? 24.691 -5.418 -0.822 1.00 76.56 303 ALA A C 1
ATOM 2406 O O . ALA A 1 303 ? 23.843 -6.170 -0.330 1.00 76.56 303 ALA A O 1
ATOM 2407 N N . ALA A 1 304 ? 25.771 -5.024 -0.137 1.00 79.56 304 ALA A N 1
ATOM 2408 C CA . ALA A 1 304 ? 26.022 -5.448 1.238 1.00 79.56 304 ALA A CA 1
ATOM 2409 C C . ALA A 1 304 ? 25.027 -4.775 2.193 1.00 79.56 304 ALA A C 1
ATOM 2411 O O . ALA A 1 304 ? 24.393 -5.456 3.001 1.00 79.56 304 ALA A O 1
ATOM 2412 N N . ALA A 1 305 ? 24.802 -3.467 2.026 1.00 77.62 305 ALA A N 1
ATOM 2413 C CA . ALA A 1 305 ? 23.822 -2.721 2.814 1.00 77.62 305 ALA A CA 1
ATOM 2414 C C . ALA A 1 305 ? 22.382 -3.224 2.601 1.00 77.62 305 ALA A C 1
ATOM 2416 O O . ALA A 1 305 ? 21.604 -3.294 3.554 1.00 77.62 305 ALA A O 1
ATOM 2417 N N . ILE A 1 306 ? 22.017 -3.611 1.371 1.00 82.44 306 ILE A N 1
ATOM 2418 C CA . ILE A 1 306 ? 20.705 -4.210 1.068 1.00 82.44 306 ILE A CA 1
ATOM 2419 C C . ILE A 1 306 ? 20.540 -5.552 1.788 1.00 82.44 306 ILE A C 1
ATOM 2421 O O . ILE A 1 306 ? 19.481 -5.813 2.359 1.00 82.44 306 ILE A O 1
ATOM 2425 N N . THR A 1 307 ? 21.579 -6.389 1.786 1.00 85.50 307 THR A N 1
ATOM 2426 C CA . THR A 1 307 ? 21.550 -7.706 2.440 1.00 85.50 307 THR A CA 1
ATOM 2427 C C . THR A 1 307 ? 21.394 -7.561 3.953 1.00 85.50 307 THR A C 1
ATOM 2429 O O . THR A 1 307 ? 20.464 -8.123 4.528 1.00 85.50 307 THR A O 1
ATOM 2432 N N . GLU A 1 308 ? 22.215 -6.723 4.593 1.00 86.12 308 GLU A N 1
ATOM 2433 C CA . GLU A 1 308 ? 22.112 -6.454 6.034 1.00 86.12 308 GLU A CA 1
ATOM 2434 C C . GLU A 1 308 ? 20.730 -5.889 6.404 1.00 86.12 308 GLU A C 1
ATOM 2436 O O . GLU A 1 308 ? 20.115 -6.275 7.404 1.00 86.12 308 GLU A O 1
ATOM 2441 N N . ARG A 1 309 ? 20.202 -4.985 5.567 1.00 86.50 309 ARG A N 1
ATOM 2442 C CA . ARG A 1 309 ? 18.869 -4.410 5.754 1.00 86.50 309 ARG A CA 1
ATOM 2443 C C . ARG A 1 309 ? 17.785 -5.475 5.675 1.00 86.50 309 ARG A C 1
ATOM 2445 O O . ARG A 1 309 ? 16.884 -5.465 6.510 1.00 86.50 309 ARG A O 1
ATOM 2452 N N . ARG A 1 310 ? 17.869 -6.378 4.698 1.00 90.62 310 ARG A N 1
ATOM 2453 C CA . ARG A 1 310 ? 16.931 -7.492 4.536 1.00 90.62 310 ARG A CA 1
ATOM 2454 C C . ARG A 1 310 ? 16.886 -8.355 5.788 1.00 90.62 310 ARG A C 1
ATOM 2456 O O . ARG A 1 310 ? 15.810 -8.612 6.315 1.00 90.62 310 ARG A O 1
ATOM 2463 N N . GLU A 1 311 ? 18.048 -8.758 6.290 1.00 91.00 311 GLU A N 1
ATOM 2464 C CA . GLU A 1 311 ? 18.139 -9.579 7.495 1.00 91.00 311 GLU A CA 1
ATOM 2465 C C . GLU A 1 311 ? 17.565 -8.864 8.719 1.00 91.00 311 GLU A C 1
ATOM 2467 O O . GLU A 1 311 ? 16.874 -9.480 9.529 1.00 91.00 311 GLU A O 1
ATOM 2472 N N . ARG A 1 312 ? 17.814 -7.553 8.848 1.00 89.94 312 ARG A N 1
ATOM 2473 C CA . ARG A 1 312 ? 17.217 -6.733 9.908 1.00 89.94 312 ARG A CA 1
ATOM 2474 C C . ARG A 1 312 ? 15.694 -6.719 9.808 1.00 89.94 312 ARG A C 1
ATOM 2476 O O . ARG A 1 312 ? 15.037 -6.992 10.802 1.00 89.94 312 ARG A O 1
ATOM 2483 N N . MET A 1 313 ? 15.149 -6.483 8.614 1.00 91.75 313 MET A N 1
ATOM 2484 C CA . MET A 1 313 ? 13.701 -6.499 8.391 1.00 91.75 313 MET A CA 1
ATOM 2485 C C . MET A 1 313 ? 13.086 -7.855 8.725 1.00 91.75 313 MET A C 1
ATOM 2487 O O . MET A 1 313 ? 12.050 -7.905 9.374 1.00 91.75 313 MET A O 1
ATOM 2491 N N . ILE A 1 314 ? 13.732 -8.957 8.341 1.00 91.69 314 ILE A N 1
ATOM 2492 C CA . ILE A 1 314 ? 13.249 -10.301 8.678 1.00 91.69 314 ILE A CA 1
ATOM 2493 C C . ILE A 1 314 ? 13.250 -10.515 10.193 1.00 91.69 314 ILE A C 1
ATOM 2495 O O . ILE A 1 314 ? 12.266 -11.019 10.731 1.00 91.69 314 ILE A O 1
ATOM 2499 N N . ARG A 1 315 ? 14.308 -10.101 10.903 1.00 91.19 315 ARG A N 1
ATOM 2500 C CA . ARG A 1 315 ? 14.353 -10.172 12.374 1.00 91.19 315 ARG A CA 1
ATOM 2501 C C . ARG A 1 315 ? 13.240 -9.353 13.022 1.00 91.19 315 ARG A C 1
ATOM 2503 O O . ARG A 1 315 ? 12.550 -9.881 13.887 1.00 91.19 315 ARG A O 1
ATOM 2510 N N . ASP A 1 316 ? 13.028 -8.120 12.575 1.00 90.94 316 ASP A N 1
ATOM 2511 C CA . ASP A 1 316 ? 11.958 -7.257 13.083 1.00 90.94 316 ASP A CA 1
ATOM 2512 C C . ASP A 1 316 ? 10.582 -7.886 12.831 1.00 90.94 316 ASP A C 1
ATOM 2514 O O . ASP A 1 316 ? 9.767 -7.991 13.746 1.00 90.94 316 ASP A O 1
ATOM 2518 N N . ILE A 1 317 ? 10.339 -8.396 11.619 1.00 89.75 317 ILE A N 1
ATOM 2519 C CA . ILE A 1 317 ? 9.094 -9.095 11.276 1.00 89.75 317 ILE A CA 1
ATOM 2520 C C . ILE A 1 317 ? 8.922 -10.362 12.121 1.00 89.75 317 ILE A C 1
ATOM 2522 O O . ILE A 1 317 ? 7.806 -10.704 12.500 1.00 89.75 317 ILE A O 1
ATOM 2526 N N . SER A 1 318 ? 10.010 -11.034 12.487 1.00 84.81 318 SER A N 1
ATOM 2527 C CA . SER A 1 318 ? 9.947 -12.224 13.337 1.00 84.81 318 SER A CA 1
ATOM 2528 C C . SER A 1 318 ? 9.447 -11.914 14.749 1.00 84.81 318 SER A C 1
ATOM 2530 O O . SER A 1 318 ? 8.940 -12.805 15.414 1.00 84.81 318 SER A O 1
ATOM 2532 N N . THR A 1 319 ? 9.530 -10.659 15.202 1.00 83.31 319 THR A N 1
ATOM 2533 C C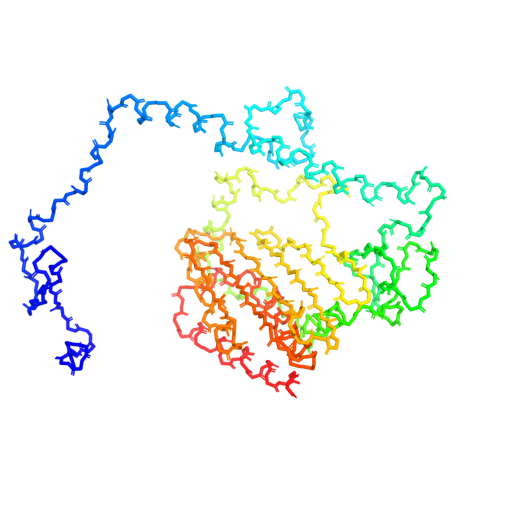A . THR A 1 319 ? 8.929 -10.218 16.476 1.00 83.31 319 THR A CA 1
ATOM 2534 C C . THR A 1 319 ? 7.412 -9.988 16.389 1.00 83.31 319 THR A C 1
ATOM 2536 O O . THR A 1 319 ? 6.751 -9.828 17.415 1.00 83.31 319 THR A O 1
ATOM 2539 N N . LEU A 1 320 ? 6.848 -9.959 15.171 1.00 73.50 320 LEU A N 1
ATOM 2540 C CA . LEU A 1 320 ? 5.402 -9.883 14.909 1.00 73.50 320 LEU A CA 1
ATOM 2541 C C . LEU A 1 320 ? 4.721 -11.261 14.846 1.00 73.50 320 LEU A C 1
ATOM 2543 O O . LEU A 1 320 ? 3.480 -11.310 14.821 1.00 73.50 320 LEU A O 1
ATOM 2547 N N . LEU A 1 321 ? 5.521 -12.328 14.724 1.00 59.78 321 LEU A N 1
ATOM 2548 C CA . LEU A 1 321 ? 5.113 -13.737 14.761 1.00 59.78 321 LEU A CA 1
ATOM 2549 C C . LEU A 1 321 ? 4.871 -14.176 16.209 1.00 59.78 321 LEU A C 1
ATOM 2551 O O . LEU A 1 321 ? 3.840 -14.853 16.417 1.00 59.78 321 LEU A O 1
#

Secondary structure (DSSP, 8-state):
-GGGS--TT--EEEETTTTEEEES--HHHHHT------TTTTSHHHHHHHHHHHHHS------TTSTT-SGGG--SHHHHHHHHHHHHHHHHHHHHHHSS-TTSS-EEEEESEEEEEEEEE-SS-BSS---SSEEEGGGB--HHHHHHHHHHHSS----SPPPPHHHHHHHHHHHHH-GGG-TT---TTS--EEEEEETTEEEEEEEETTEEEEEEEE--S-GGG-EEEEEEEE-SS-HHHHHHHHHHHHHHHHHTT-EEEEETTEEEEEEES--HHHHHHHHHHHHHHHHHTTTGGGGTT-HHHHHHHHHHHHHHHHTT-

pLDDT: mean 83.29, std 15.74, range [36.81, 98.75]

Radius of gyration: 23.49 Å; chains: 1; bounding box: 55×56×63 Å